Protein AF-A0A2A4JAZ1-F1 (afdb_monomer_lite)

Sequence (209 aa):
MSITRGNKMVTTKKTNTNKTETATQRKRRLQKAKDKYKAKRAKESEDQSNSRLQKQRGKIAAETPEQREARLLKRRQQYSQMLASETPEQHEARSTQRRQQYTQMLASETLEQYEARLKKSRERQRERLASETPEHRETRLDEQRERSQLCRAKNLQAFEYAINPFFIHVCDTCTKRYYRNQVHTVRFNTAALTYPPVELNKKKGKNNF

pLDDT: mean 82.18, std 20.89, range [38.34, 98.19]

Organism: Heliothis virescens (NCBI:txid7102)

Secondary structure (DSSP, 8-state):
------------TTSSGGGG--HHHHHHHHHHHHHHHHHHHHT--HHHHHHHHHHHHHHHHT--HHHHHHHHHHHHHHHHHHHHT--HHHHHHHHHHHHHHHHHHHHT--HHHHHHHHHHHHHHHHHHHHT--HHHHHHHHHHHHHHHHHHHHHHHHHHHHHH-S-EEEE-TTT-PEEETTT-------GGG--SSPGGGGGSS-----

Structure (mmCIF, N/CA/C/O backbone):
data_AF-A0A2A4JAZ1-F1
#
_entry.id   AF-A0A2A4JAZ1-F1
#
loop_
_atom_site.group_PDB
_atom_site.id
_atom_site.type_symbol
_atom_site.label_atom_id
_atom_site.label_alt_id
_atom_site.label_comp_id
_atom_site.label_asym_id
_atom_site.label_entity_id
_atom_site.label_seq_id
_atom_site.pdbx_PDB_ins_code
_atom_site.Cartn_x
_atom_site.Cartn_y
_atom_site.Cartn_z
_atom_site.occupancy
_atom_site.B_iso_or_equiv
_atom_site.auth_seq_id
_atom_site.auth_comp_id
_atom_site.auth_asym_id
_atom_site.auth_atom_id
_atom_site.pdbx_PDB_model_num
ATOM 1 N N . MET A 1 1 ? -35.025 -18.534 74.746 1.00 38.75 1 MET A N 1
ATOM 2 C CA . MET A 1 1 ? -35.201 -17.289 73.966 1.00 38.75 1 MET A CA 1
ATOM 3 C C . MET A 1 1 ? -34.328 -17.380 72.726 1.00 38.75 1 MET A C 1
ATOM 5 O O . MET A 1 1 ? -33.113 -17.313 72.849 1.00 38.75 1 MET A O 1
ATOM 9 N N . SER A 1 2 ? -34.925 -17.616 71.560 1.00 38.34 2 SER A N 1
ATOM 10 C CA . SER A 1 2 ? -34.193 -17.889 70.316 1.00 38.34 2 SER A CA 1
ATOM 11 C C . SER A 1 2 ? -34.319 -16.681 69.390 1.00 38.34 2 SER A C 1
ATOM 13 O O . SER A 1 2 ? -35.397 -16.406 68.872 1.00 38.34 2 SER A O 1
ATOM 15 N N . ILE A 1 3 ? -33.231 -15.925 69.223 1.00 41.09 3 ILE A N 1
ATOM 16 C CA . ILE A 1 3 ? -33.191 -14.726 68.378 1.00 41.09 3 ILE A CA 1
ATOM 17 C C . ILE A 1 3 ? -32.920 -15.157 66.933 1.00 41.09 3 ILE A C 1
ATOM 19 O O . ILE A 1 3 ? -31.790 -15.472 66.562 1.00 41.09 3 ILE A O 1
ATOM 23 N N . THR A 1 4 ? -33.953 -15.150 66.096 1.00 41.03 4 THR A N 1
ATOM 24 C CA . THR A 1 4 ? -33.825 -15.290 64.641 1.00 41.03 4 THR A CA 1
ATOM 25 C C . THR A 1 4 ? -33.255 -14.003 64.039 1.00 41.03 4 THR A C 1
ATOM 27 O O . THR A 1 4 ? -33.940 -12.982 63.961 1.00 41.03 4 THR A O 1
ATOM 30 N N . ARG A 1 5 ? -31.994 -14.036 63.588 1.00 44.09 5 ARG A N 1
ATOM 31 C CA . ARG A 1 5 ? -31.400 -12.975 62.756 1.00 44.09 5 ARG A CA 1
ATOM 32 C C . ARG A 1 5 ? -31.984 -13.050 61.343 1.00 44.09 5 ARG A C 1
ATOM 34 O O . ARG A 1 5 ? -31.629 -13.924 60.560 1.00 44.09 5 ARG A O 1
ATOM 41 N N . GLY A 1 6 ? -32.876 -12.115 61.024 1.00 40.50 6 GLY A N 1
ATOM 42 C CA . GLY A 1 6 ? -33.431 -11.942 59.684 1.00 40.50 6 GLY A CA 1
ATOM 43 C C . GLY A 1 6 ? -32.367 -11.500 58.675 1.00 40.50 6 GLY A C 1
ATOM 44 O O . GLY A 1 6 ? -31.803 -10.410 58.782 1.00 40.50 6 GLY A O 1
ATOM 45 N N . ASN A 1 7 ? -32.129 -12.339 57.667 1.00 45.81 7 ASN A N 1
ATOM 46 C CA . ASN A 1 7 ? -31.366 -12.001 56.469 1.00 45.81 7 ASN A CA 1
ATOM 47 C C . ASN A 1 7 ? -32.125 -10.939 55.656 1.00 45.81 7 ASN A C 1
ATOM 49 O O . ASN A 1 7 ? -33.125 -11.234 55.003 1.00 45.81 7 ASN A O 1
ATOM 53 N N . LYS A 1 8 ? -31.645 -9.691 55.667 1.00 43.47 8 LYS A N 1
ATOM 54 C CA . LYS A 1 8 ? -32.134 -8.648 54.756 1.00 43.47 8 LYS A CA 1
ATOM 55 C C . LYS A 1 8 ? -31.532 -8.871 53.368 1.00 43.47 8 LYS A C 1
ATOM 57 O O . LYS A 1 8 ? -30.370 -8.554 53.128 1.00 43.47 8 LYS A O 1
ATOM 62 N N . MET A 1 9 ? -32.346 -9.392 52.451 1.00 43.53 9 MET A N 1
ATOM 63 C CA . MET A 1 9 ? -32.081 -9.368 51.012 1.00 43.53 9 MET A CA 1
ATOM 64 C C . MET A 1 9 ? -31.824 -7.927 50.550 1.00 43.53 9 MET A C 1
ATOM 66 O O . MET A 1 9 ? -32.731 -7.095 50.514 1.00 43.53 9 MET A O 1
ATOM 70 N N . VAL A 1 10 ? -30.584 -7.629 50.160 1.00 48.47 10 VAL A N 1
ATOM 71 C CA . VAL A 1 10 ? -30.241 -6.394 49.449 1.00 48.47 10 VAL A CA 1
ATOM 72 C C . VAL A 1 10 ? -30.707 -6.549 48.003 1.00 48.47 10 VAL A C 1
ATOM 74 O O . VAL A 1 10 ? -30.012 -7.103 47.155 1.00 48.47 10 VAL A O 1
ATOM 77 N N . THR A 1 11 ? -31.921 -6.082 47.723 1.00 44.56 11 THR A N 1
ATOM 78 C CA . THR A 1 11 ? -32.474 -6.041 46.368 1.00 44.56 11 THR A CA 1
ATOM 79 C C . THR A 1 11 ? -31.796 -4.933 45.556 1.00 44.56 11 THR A C 1
ATOM 81 O O . THR A 1 11 ? -31.757 -3.754 45.918 1.00 44.56 11 THR A O 1
ATOM 84 N N . THR A 1 12 ? -31.206 -5.317 44.429 1.00 50.47 12 THR A N 1
ATOM 85 C CA . THR A 1 12 ? -30.442 -4.464 43.514 1.00 50.47 12 THR A CA 1
ATOM 86 C C . THR A 1 12 ? -31.359 -3.541 42.691 1.00 50.47 12 THR A C 1
ATOM 88 O O . THR A 1 12 ? -31.634 -3.771 41.519 1.00 50.47 12 THR A O 1
ATOM 91 N N . LYS A 1 13 ? -31.785 -2.415 43.282 1.00 51.22 13 LYS A N 1
ATOM 92 C CA . LYS A 1 13 ? -32.603 -1.329 42.678 1.00 51.22 13 LYS A CA 1
ATOM 93 C C . LYS A 1 13 ? -31.947 -0.520 41.522 1.00 51.22 13 LYS A C 1
ATOM 95 O O . LYS A 1 13 ? -32.257 0.653 41.346 1.00 51.22 13 LYS A O 1
ATOM 100 N N . LYS A 1 14 ? -31.014 -1.061 40.726 1.00 56.72 14 LYS A N 1
ATOM 101 C CA . LYS A 1 14 ? -30.254 -0.263 39.720 1.00 56.72 14 LYS A CA 1
ATOM 102 C C . LYS A 1 14 ? -30.805 -0.272 38.288 1.00 56.72 14 LYS A C 1
ATOM 104 O O . LYS A 1 14 ? -30.278 0.445 37.441 1.00 56.72 14 LYS A O 1
ATOM 109 N N . THR A 1 15 ? -31.831 -1.060 37.982 1.00 54.88 15 THR A N 1
ATOM 110 C CA . THR A 1 15 ? -32.268 -1.287 36.590 1.00 54.88 15 THR A CA 1
ATOM 111 C C . THR A 1 15 ? -33.347 -0.322 36.091 1.00 54.88 15 THR A C 1
ATOM 113 O O . THR A 1 15 ? -33.490 -0.175 34.879 1.00 54.88 15 THR A O 1
ATOM 116 N N . ASN A 1 16 ? -34.069 0.374 36.978 1.00 56.75 16 ASN A N 1
ATOM 117 C CA . ASN A 1 16 ? -35.264 1.136 36.583 1.00 56.75 16 ASN A CA 1
ATOM 118 C C . ASN A 1 16 ? -35.022 2.636 36.324 1.00 56.75 16 ASN A C 1
ATOM 120 O O . ASN A 1 16 ? -35.701 3.232 35.498 1.00 56.75 16 ASN A O 1
ATOM 124 N N . THR A 1 17 ? -34.008 3.248 36.943 1.00 58.44 17 THR A N 1
ATOM 125 C CA . THR A 1 17 ? -33.734 4.694 36.810 1.00 58.44 17 THR A CA 1
ATOM 126 C C . THR A 1 17 ? -33.168 5.097 35.447 1.00 58.44 17 THR A C 1
ATOM 128 O O . THR A 1 17 ? -33.363 6.227 35.020 1.00 58.44 17 THR A O 1
ATOM 131 N N . ASN A 1 18 ? -32.510 4.179 34.729 1.00 62.38 18 ASN A N 1
ATOM 132 C CA . ASN A 1 18 ? -31.933 4.459 33.407 1.00 62.38 18 ASN A CA 1
ATOM 133 C C . ASN A 1 18 ? -32.990 4.569 32.293 1.00 62.38 18 ASN A C 1
ATOM 135 O O . ASN A 1 18 ? -32.694 5.119 31.234 1.00 62.38 18 ASN A O 1
ATOM 139 N N . LYS A 1 19 ? -34.194 4.010 32.499 1.00 68.00 19 LYS A N 1
ATOM 140 C CA . LYS A 1 19 ? -35.274 4.009 31.496 1.00 68.00 19 LYS A CA 1
ATOM 141 C C . LYS A 1 19 ? -35.972 5.367 31.386 1.00 68.00 19 LYS A C 1
ATOM 143 O O . LYS A 1 19 ? -36.548 5.660 30.348 1.00 68.00 19 LYS A O 1
ATOM 148 N N . THR A 1 20 ? -35.883 6.190 32.430 1.00 83.00 20 THR A N 1
ATOM 149 C CA . THR A 1 20 ? -36.548 7.496 32.542 1.00 83.00 20 THR A CA 1
ATOM 150 C C . THR A 1 20 ? -35.571 8.675 32.449 1.00 83.00 20 THR A C 1
ATOM 152 O O . THR A 1 20 ? -35.950 9.810 32.725 1.00 83.00 20 THR A O 1
ATOM 155 N N . GLU A 1 21 ? -34.299 8.434 32.106 1.00 86.44 21 GLU A N 1
ATOM 156 C CA . GLU A 1 21 ? -33.296 9.501 31.984 1.00 86.44 21 GLU A CA 1
ATOM 157 C C . GLU A 1 21 ? -33.586 10.405 30.781 1.00 86.44 21 GLU A C 1
ATOM 159 O O . GLU A 1 21 ? -33.805 9.933 29.662 1.00 86.44 21 GLU A O 1
ATOM 164 N N . THR A 1 22 ? -33.464 11.719 30.975 1.00 90.44 22 THR A N 1
ATOM 165 C CA . THR A 1 22 ? -33.467 12.661 29.848 1.00 90.44 22 THR A CA 1
ATOM 166 C C . THR A 1 22 ? -32.193 12.513 29.010 1.00 90.44 22 THR A C 1
ATOM 168 O O . THR A 1 22 ? -31.142 12.079 29.498 1.00 90.44 22 THR A O 1
ATOM 171 N N . ALA A 1 23 ? -32.232 12.925 27.738 1.00 92.56 23 ALA A N 1
ATOM 172 C CA . ALA A 1 23 ? -31.069 12.851 26.847 1.00 92.56 23 ALA A CA 1
ATOM 173 C C . ALA A 1 23 ? -29.828 13.560 27.429 1.00 92.56 23 ALA A C 1
ATOM 175 O O . ALA A 1 23 ? -28.705 13.063 27.312 1.00 92.56 23 ALA A O 1
ATOM 176 N N . THR A 1 24 ? -30.024 14.691 28.113 1.00 93.81 24 THR A N 1
ATOM 177 C CA . THR A 1 24 ? -28.954 15.456 28.769 1.00 93.81 24 THR A CA 1
ATOM 178 C C . THR A 1 24 ? -28.373 14.712 29.972 1.00 93.81 24 THR A C 1
ATOM 180 O O . THR A 1 24 ? -27.150 14.639 30.116 1.00 93.81 24 THR A O 1
ATOM 183 N N . GLN A 1 25 ? -29.220 14.102 30.807 1.00 93.19 25 GLN A N 1
ATOM 184 C CA . GLN A 1 25 ? -28.776 13.265 31.928 1.00 93.19 25 GLN A CA 1
ATOM 185 C C . GLN A 1 25 ? -27.988 12.050 31.426 1.00 93.19 25 GLN A C 1
ATOM 187 O O . GLN A 1 25 ?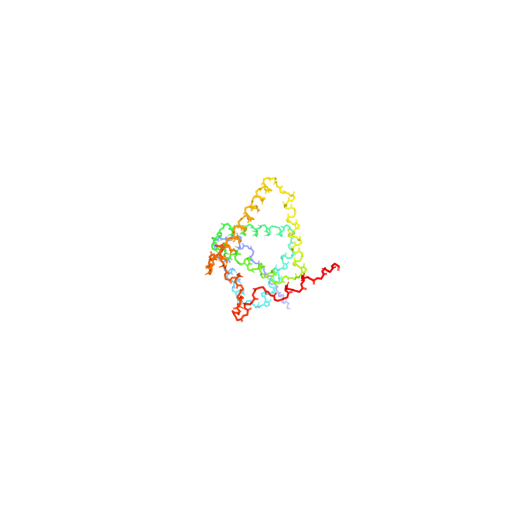 -26.881 11.792 31.907 1.00 93.19 25 GLN A O 1
ATOM 192 N N . ARG A 1 26 ? -28.483 11.377 30.379 1.00 92.75 26 ARG A N 1
ATOM 193 C CA . ARG A 1 26 ? -27.790 10.261 29.724 1.00 92.75 26 ARG A CA 1
ATOM 194 C C . ARG A 1 26 ? -26.420 10.682 29.189 1.00 92.75 26 ARG A C 1
ATOM 196 O O . ARG A 1 26 ? -25.436 9.982 29.433 1.00 92.75 26 ARG A O 1
ATOM 203 N N . LYS A 1 27 ? -26.319 11.829 28.502 1.00 94.88 27 LYS A N 1
ATOM 204 C CA . LYS A 1 27 ? -25.037 12.377 28.014 1.00 94.88 27 LYS A CA 1
ATOM 205 C C . LYS A 1 27 ? -24.055 12.609 29.165 1.00 94.88 27 LYS A C 1
ATOM 207 O O . LYS A 1 27 ? -22.929 12.119 29.098 1.00 94.88 27 LYS A O 1
ATOM 212 N N . ARG A 1 28 ? -24.488 13.274 30.243 1.00 95.25 28 ARG A N 1
ATOM 213 C CA . ARG A 1 28 ? -23.654 13.523 31.435 1.00 95.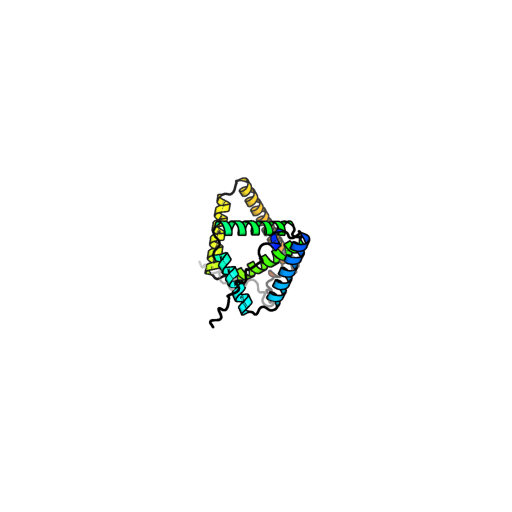25 28 ARG A CA 1
ATOM 214 C C . ARG A 1 28 ? -23.188 12.220 32.091 1.00 95.25 28 ARG A C 1
ATOM 216 O O . ARG A 1 28 ? -22.007 12.083 32.405 1.00 95.25 28 ARG A O 1
ATOM 223 N N . ARG A 1 29 ? -24.077 11.232 32.245 1.00 94.38 29 ARG A N 1
ATOM 224 C CA . ARG A 1 29 ? -23.732 9.916 32.807 1.00 94.38 29 ARG A CA 1
ATOM 225 C C . ARG A 1 29 ? -22.713 9.175 31.944 1.00 94.38 29 ARG A C 1
ATOM 227 O O . ARG A 1 29 ? -21.734 8.652 32.475 1.00 94.38 29 ARG A O 1
ATOM 234 N N . LEU A 1 30 ? -22.924 9.132 30.627 1.00 94.62 30 LEU A N 1
ATOM 235 C CA . LEU A 1 30 ? -21.989 8.500 29.695 1.00 94.62 30 LEU A CA 1
ATOM 236 C C . LEU A 1 30 ? -20.633 9.210 29.696 1.00 94.62 30 LEU A C 1
ATOM 238 O O . LEU A 1 30 ? -19.609 8.533 29.665 1.00 94.62 30 LEU A O 1
ATOM 242 N N . GLN A 1 31 ? -20.612 10.541 29.790 1.00 96.50 31 GLN A N 1
ATOM 243 C CA . GLN A 1 31 ? -19.372 11.306 29.884 1.00 96.50 31 GLN A CA 1
ATOM 244 C C . GLN A 1 31 ? -18.610 10.979 31.174 1.00 96.50 31 GLN A C 1
ATOM 246 O O . GLN A 1 31 ? -17.463 10.547 31.109 1.00 96.50 31 GLN A O 1
ATOM 251 N N . LYS A 1 32 ? -19.283 11.008 32.330 1.00 97.00 32 LYS A N 1
ATOM 252 C CA . LYS A 1 32 ? -18.690 10.603 33.616 1.00 97.00 32 LYS A CA 1
ATOM 253 C C . LYS A 1 32 ? -18.149 9.168 33.585 1.00 97.00 32 LYS A C 1
ATOM 255 O O . LYS A 1 32 ? -17.097 8.882 34.155 1.00 97.00 32 LYS A O 1
ATOM 260 N N . ALA A 1 33 ? -18.849 8.252 32.911 1.00 96.38 33 ALA A N 1
ATOM 261 C CA . ALA A 1 33 ? -18.382 6.880 32.720 1.00 96.38 33 ALA A CA 1
ATOM 262 C C . ALA A 1 33 ? -17.130 6.807 31.826 1.00 96.38 33 ALA A C 1
ATOM 264 O O . ALA A 1 33 ? -16.196 6.074 32.161 1.00 96.38 33 ALA A O 1
ATOM 265 N N . LYS A 1 34 ? -17.081 7.583 30.733 1.00 96.81 34 LYS A N 1
ATOM 266 C CA . LYS A 1 34 ? -15.896 7.703 29.867 1.00 96.81 34 LYS A CA 1
ATOM 267 C C . LYS A 1 34 ? -14.698 8.249 30.640 1.00 96.81 34 LYS A C 1
ATOM 269 O O . LYS A 1 34 ? -13.620 7.670 30.546 1.00 96.81 34 LYS A O 1
ATOM 274 N N . ASP A 1 35 ? -14.885 9.298 31.432 1.00 97.12 35 ASP A N 1
ATOM 275 C CA . ASP A 1 35 ? -13.801 9.932 32.190 1.00 97.12 35 ASP A CA 1
ATOM 276 C C . ASP A 1 35 ? -13.266 8.995 33.277 1.00 97.12 35 ASP A C 1
ATOM 278 O O . ASP A 1 35 ? -12.056 8.804 33.400 1.00 97.12 35 ASP A O 1
ATOM 282 N N . LYS A 1 36 ? -14.157 8.279 33.976 1.00 97.00 36 LYS A N 1
ATOM 283 C CA . LYS A 1 36 ? -13.759 7.220 34.915 1.00 97.00 36 LYS A CA 1
ATOM 284 C C . LYS A 1 36 ? -12.984 6.095 34.223 1.00 97.00 36 LYS A C 1
ATOM 286 O O . LYS A 1 36 ? -12.021 5.582 34.788 1.00 97.00 36 LYS A O 1
ATOM 291 N N . TYR A 1 37 ? -13.393 5.692 33.019 1.00 94.81 37 TYR A N 1
ATOM 292 C CA . TYR A 1 37 ? -12.683 4.673 32.243 1.00 94.81 37 TYR A CA 1
ATOM 293 C C . TYR A 1 37 ? -11.292 5.153 31.804 1.00 94.81 37 TYR A C 1
ATOM 295 O O . TYR A 1 37 ? -10.326 4.407 31.941 1.00 94.81 37 TYR A O 1
ATOM 303 N N . LYS A 1 38 ? -11.167 6.407 31.348 1.00 95.94 38 LYS A N 1
ATOM 304 C CA . LYS A 1 38 ? -9.877 7.030 31.013 1.00 95.94 38 LYS A CA 1
ATOM 305 C C . LYS A 1 38 ? -8.948 7.093 32.226 1.00 95.94 38 LYS A C 1
ATOM 307 O O . LYS A 1 38 ? -7.806 6.668 32.119 1.00 95.94 38 LYS A O 1
ATOM 312 N N . ALA A 1 39 ? -9.451 7.532 33.381 1.00 96.50 39 ALA A N 1
ATOM 313 C CA . ALA A 1 39 ? -8.672 7.591 34.618 1.00 96.50 39 ALA A CA 1
ATOM 314 C C . ALA A 1 39 ? -8.185 6.206 35.076 1.00 96.50 39 ALA A C 1
ATOM 316 O O . ALA A 1 39 ? -7.068 6.080 35.565 1.00 96.50 39 ALA A O 1
ATOM 317 N N . LYS A 1 40 ? -8.997 5.155 34.886 1.00 95.19 40 LYS A N 1
ATOM 318 C CA . LYS A 1 40 ? -8.565 3.770 35.128 1.00 95.19 40 LYS A CA 1
ATOM 319 C C . LYS A 1 40 ? -7.485 3.324 34.145 1.00 95.19 40 LYS A C 1
ATOM 321 O O . LYS A 1 40 ? -6.498 2.758 34.586 1.00 95.19 40 LYS A O 1
ATOM 326 N N . ARG A 1 41 ? -7.652 3.602 32.845 1.00 94.12 41 ARG A N 1
ATOM 327 C CA . ARG A 1 41 ? -6.643 3.277 31.818 1.00 94.12 41 ARG A CA 1
ATOM 328 C C . ARG A 1 41 ? -5.312 3.988 32.049 1.00 94.12 41 ARG A C 1
ATOM 330 O O . ARG A 1 41 ? -4.280 3.391 31.803 1.00 94.12 41 ARG A O 1
ATOM 337 N N . ALA A 1 42 ? -5.331 5.226 32.535 1.00 95.06 42 ALA A N 1
ATOM 338 C CA . ALA A 1 42 ? -4.112 5.979 32.830 1.00 95.06 42 ALA A CA 1
ATOM 339 C C . ALA A 1 42 ? -3.315 5.413 34.021 1.00 95.06 42 ALA A C 1
ATOM 341 O O . ALA A 1 42 ? -2.127 5.681 34.133 1.00 95.06 42 ALA A O 1
ATOM 342 N N . LYS A 1 43 ? -3.966 4.648 34.907 1.00 96.19 43 LYS A N 1
ATOM 343 C CA . LYS A 1 43 ? -3.350 3.998 36.076 1.00 96.19 43 LYS A CA 1
ATOM 344 C C . LYS A 1 43 ? -3.174 2.485 35.889 1.00 96.19 43 LYS A C 1
ATOM 346 O O . LYS A 1 43 ? -2.906 1.780 36.856 1.00 96.19 43 LYS A O 1
ATOM 351 N N . GLU A 1 44 ? -3.425 1.979 34.684 1.00 95.81 44 GLU A N 1
ATOM 352 C CA . GLU A 1 44 ? -3.346 0.555 34.360 1.00 95.81 44 GLU A CA 1
ATOM 353 C C . GLU A 1 44 ? -1.870 0.130 34.342 1.00 95.81 44 GLU A C 1
ATOM 355 O O . GLU A 1 44 ? -1.054 0.793 33.704 1.00 95.81 44 GLU A O 1
ATOM 360 N N . SER A 1 45 ? -1.521 -0.957 35.039 1.00 97.12 45 SER A N 1
ATOM 361 C CA . SER A 1 45 ? -0.182 -1.548 34.911 1.00 97.12 45 SER A CA 1
ATOM 362 C C . SER A 1 45 ? -0.023 -2.241 33.555 1.00 97.12 45 SER A C 1
ATOM 364 O O . SER A 1 45 ? -1.012 -2.555 32.883 1.00 97.12 45 SER A O 1
ATOM 366 N N . GLU A 1 46 ? 1.215 -2.524 33.150 1.00 96.81 46 GLU A N 1
ATOM 367 C CA . GLU A 1 46 ? 1.486 -3.230 31.892 1.00 96.81 46 GLU A CA 1
ATOM 368 C C . GLU A 1 46 ? 0.770 -4.585 31.826 1.00 96.81 46 GLU A C 1
ATOM 370 O O . GLU A 1 46 ? 0.090 -4.868 30.840 1.00 96.81 46 GLU A O 1
ATOM 375 N N . ASP A 1 47 ? 0.800 -5.370 32.906 1.00 96.50 47 ASP A N 1
ATOM 376 C CA . ASP A 1 47 ? 0.109 -6.664 32.985 1.00 96.50 47 ASP A CA 1
ATOM 377 C C . ASP A 1 47 ? -1.408 -6.538 32.834 1.00 96.50 47 ASP A C 1
ATOM 379 O O . ASP A 1 47 ? -2.050 -7.319 32.123 1.00 96.50 47 ASP A O 1
ATOM 383 N N . GLN A 1 48 ? -2.006 -5.528 33.473 1.00 96.31 48 GLN A N 1
ATOM 384 C CA . GLN A 1 48 ? -3.439 -5.268 33.351 1.00 96.31 48 GLN A CA 1
ATOM 385 C C . GLN A 1 48 ? -3.799 -4.870 31.913 1.00 96.31 48 GLN A C 1
ATOM 387 O O . GLN A 1 48 ? -4.768 -5.395 31.350 1.00 96.31 48 GLN A O 1
ATOM 392 N N . SER A 1 49 ? -2.978 -4.018 31.290 1.00 96.19 49 SER A N 1
ATOM 393 C CA . SER A 1 49 ? -3.136 -3.599 29.896 1.00 96.19 49 SER A CA 1
ATOM 394 C C . SER A 1 49 ? -3.012 -4.786 28.941 1.00 96.19 49 SER A C 1
ATOM 396 O O . SER A 1 49 ? -3.879 -4.981 28.081 1.00 96.19 49 SER A O 1
ATOM 398 N N . ASN A 1 50 ? -2.001 -5.633 29.138 1.00 96.94 50 ASN A N 1
ATOM 399 C CA . ASN A 1 50 ? -1.770 -6.841 28.354 1.00 96.94 50 ASN A CA 1
ATOM 400 C C . ASN A 1 50 ? -2.933 -7.826 28.492 1.00 96.94 50 ASN A C 1
ATOM 402 O O . ASN A 1 50 ? -3.477 -8.267 27.478 1.00 96.94 50 ASN A O 1
ATOM 406 N N . SER A 1 51 ? -3.408 -8.088 29.714 1.00 96.56 51 SER A N 1
ATOM 407 C CA . SER A 1 51 ? -4.581 -8.939 29.960 1.00 96.56 51 SER A CA 1
ATOM 408 C C . SER A 1 51 ? -5.835 -8.402 29.257 1.00 96.56 51 SER A C 1
ATOM 410 O O . SER A 1 51 ? -6.586 -9.149 28.618 1.00 96.56 51 SER A O 1
ATOM 412 N N . ARG A 1 52 ? -6.066 -7.084 29.304 1.00 95.81 52 ARG A N 1
ATOM 413 C CA . ARG A 1 52 ? -7.192 -6.443 28.612 1.00 95.81 52 ARG A CA 1
ATOM 414 C C . ARG A 1 52 ? -7.077 -6.570 27.091 1.00 95.81 52 ARG A C 1
ATOM 416 O O . ARG A 1 52 ? -8.075 -6.878 26.435 1.00 95.81 52 ARG A O 1
ATOM 423 N N . LEU A 1 53 ? -5.894 -6.333 26.525 1.00 96.38 53 LEU A N 1
ATOM 424 C CA . LEU A 1 53 ? -5.643 -6.474 25.088 1.00 96.38 53 LEU A CA 1
ATOM 425 C C . LEU A 1 53 ? -5.765 -7.933 24.637 1.00 96.38 53 LEU A C 1
ATOM 427 O O . LEU A 1 53 ? -6.340 -8.191 23.581 1.00 96.38 53 LEU A O 1
ATOM 431 N N . GLN A 1 54 ? -5.319 -8.892 25.446 1.00 96.94 54 GLN A N 1
ATOM 432 C CA . GLN A 1 54 ? -5.478 -10.319 25.174 1.00 96.94 54 GLN A CA 1
ATOM 433 C C . GLN A 1 54 ? -6.956 -10.717 25.132 1.00 96.94 54 GLN A C 1
ATOM 435 O O . GLN A 1 54 ? -7.387 -11.370 24.185 1.00 96.94 54 GLN A O 1
ATOM 440 N N . LYS A 1 55 ? -7.773 -10.236 26.079 1.00 96.19 55 LYS A N 1
ATOM 441 C CA . LYS A 1 55 ? -9.234 -10.427 26.035 1.00 96.19 55 LYS A CA 1
ATOM 442 C C . LYS A 1 55 ? -9.853 -9.830 24.772 1.00 96.19 55 LYS A C 1
ATOM 444 O O . LYS A 1 55 ? -10.765 -10.415 24.196 1.00 96.19 55 LYS A O 1
ATOM 449 N N . GLN A 1 56 ? -9.369 -8.671 24.323 1.00 94.31 56 GLN A N 1
ATOM 450 C CA . GLN A 1 56 ? -9.838 -8.056 23.082 1.00 94.31 56 GLN A CA 1
ATOM 451 C C . GLN A 1 56 ? -9.447 -8.882 21.849 1.00 94.31 56 GLN A C 1
ATOM 453 O O . GLN A 1 56 ? -10.285 -9.087 20.975 1.00 94.31 56 GLN A O 1
ATOM 458 N N . ARG A 1 57 ? -8.213 -9.396 21.798 1.00 96.00 57 ARG A N 1
ATOM 459 C CA . ARG A 1 57 ? -7.755 -10.315 20.744 1.00 96.00 57 ARG A CA 1
ATOM 460 C C . ARG A 1 57 ? -8.589 -11.596 20.724 1.00 96.00 57 ARG A C 1
ATOM 462 O O . ARG A 1 57 ? -9.012 -12.003 19.651 1.00 96.00 57 ARG A O 1
ATOM 469 N N . GLY A 1 58 ? -8.905 -12.161 21.891 1.00 95.88 58 GLY A N 1
ATOM 470 C CA . GLY A 1 58 ? -9.771 -13.338 22.016 1.00 95.88 58 GLY A CA 1
ATOM 471 C C . GLY A 1 58 ? -11.173 -13.116 21.443 1.00 95.88 58 GLY A C 1
ATOM 472 O O . GLY A 1 58 ? -11.683 -13.972 20.734 1.00 95.88 58 GLY A O 1
ATOM 473 N N . LYS A 1 59 ? -11.768 -11.934 21.655 1.00 93.94 59 LYS A N 1
ATOM 474 C CA . LYS A 1 59 ? -13.059 -11.583 21.034 1.00 93.94 59 LYS A CA 1
ATOM 475 C C . LYS A 1 59 ? -12.986 -11.527 19.511 1.00 93.94 59 LYS A C 1
ATOM 477 O O . LYS A 1 59 ? -13.915 -11.978 18.864 1.00 93.94 59 LYS A O 1
ATOM 482 N N . ILE A 1 60 ? -11.900 -10.980 18.962 1.00 93.75 60 ILE A N 1
ATOM 483 C CA . ILE A 1 60 ? -11.691 -10.916 17.508 1.00 93.75 60 ILE A CA 1
ATOM 484 C C . ILE A 1 60 ? -11.475 -12.325 16.939 1.00 93.75 60 ILE A C 1
ATOM 486 O O . ILE A 1 60 ? -11.963 -12.630 15.859 1.00 93.75 60 ILE A O 1
ATOM 490 N N . ALA A 1 61 ? -10.758 -13.185 17.664 1.00 94.50 61 ALA A N 1
ATOM 491 C CA . ALA A 1 61 ? -10.529 -14.571 17.263 1.00 94.50 61 ALA A CA 1
ATOM 492 C C . ALA A 1 61 ? -11.812 -15.420 17.296 1.00 94.50 61 ALA A C 1
ATOM 494 O O . ALA A 1 61 ? -11.935 -16.352 16.513 1.00 94.50 61 ALA A O 1
ATOM 495 N N . ALA A 1 62 ? -12.761 -15.080 18.171 1.00 96.56 62 ALA A N 1
ATOM 496 C CA . ALA A 1 62 ? -14.058 -15.742 18.287 1.00 96.56 62 ALA A CA 1
ATOM 497 C C . ALA A 1 62 ? -15.150 -15.153 17.366 1.00 96.56 62 ALA A C 1
ATOM 499 O O . ALA A 1 62 ? -16.315 -15.522 17.502 1.00 96.56 62 ALA A O 1
ATOM 500 N N . GLU A 1 63 ? -14.812 -14.216 16.469 1.00 95.94 63 GLU A N 1
ATOM 501 C CA . GLU A 1 63 ? -15.768 -13.667 15.497 1.00 95.94 63 GLU A CA 1
ATOM 502 C C . GLU A 1 63 ? -16.259 -14.760 14.540 1.00 95.94 63 GLU A C 1
ATOM 504 O O . GLU A 1 63 ? -15.463 -15.540 14.012 1.00 95.94 63 GLU A O 1
ATOM 509 N N . THR A 1 64 ? -17.562 -14.765 14.250 1.00 97.56 64 THR A N 1
ATOM 510 C CA . THR A 1 64 ? -18.088 -15.573 13.141 1.00 97.56 64 THR A CA 1
ATOM 511 C C . THR A 1 64 ? -17.620 -14.997 11.797 1.00 97.56 64 THR A C 1
ATOM 513 O O . THR A 1 64 ? -17.257 -13.811 11.728 1.00 97.56 64 THR A O 1
ATOM 516 N N . PRO A 1 65 ? -17.632 -15.784 10.707 1.00 97.12 65 PRO A N 1
ATOM 517 C CA . PRO A 1 65 ? -17.293 -15.285 9.376 1.00 97.12 65 PRO A CA 1
ATOM 518 C C . PRO A 1 65 ? -18.082 -14.024 8.988 1.00 97.12 65 PRO A C 1
ATOM 520 O O . PRO A 1 65 ? -17.487 -13.045 8.540 1.00 97.12 65 PRO A O 1
ATOM 523 N N . GLU A 1 66 ? -19.384 -13.984 9.272 1.00 97.19 66 GLU A N 1
ATOM 524 C CA . GLU A 1 66 ? -20.269 -12.858 8.946 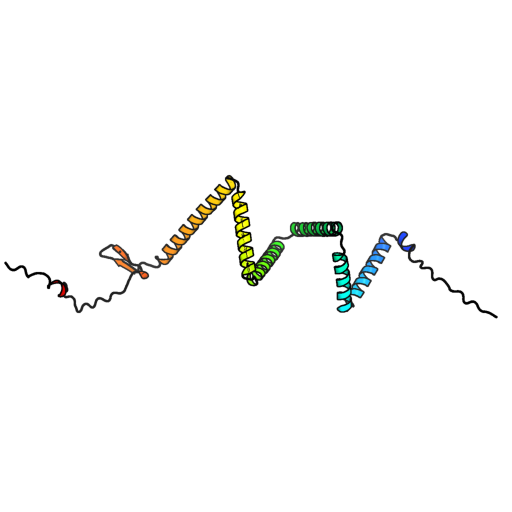1.00 97.19 66 GLU A CA 1
ATOM 525 C C . GLU A 1 66 ? -19.910 -11.607 9.760 1.00 97.19 66 GLU A C 1
ATOM 527 O O . GLU A 1 66 ? -19.848 -10.494 9.234 1.00 97.19 66 GLU A O 1
ATOM 532 N N . GLN A 1 67 ? -19.614 -11.775 11.055 1.00 96.88 67 GLN A N 1
ATOM 533 C CA . GLN A 1 67 ? -19.170 -10.673 11.915 1.00 96.88 67 GLN A CA 1
ATOM 534 C C . GLN A 1 67 ? -17.823 -10.112 11.452 1.00 96.88 67 GLN A C 1
ATOM 536 O O . GLN A 1 67 ? -17.628 -8.890 11.415 1.00 96.88 67 GLN A O 1
ATOM 541 N N . ARG A 1 68 ? -16.899 -10.999 11.065 1.00 96.19 68 ARG A N 1
ATOM 542 C CA . ARG A 1 68 ? -15.589 -10.629 10.528 1.00 96.19 68 ARG A CA 1
ATOM 543 C C . ARG A 1 68 ? -15.737 -9.849 9.226 1.00 96.19 68 ARG A C 1
ATOM 545 O O . ARG A 1 68 ? -15.087 -8.812 9.071 1.00 96.19 68 ARG A O 1
ATOM 552 N N . GLU A 1 69 ? -16.589 -10.299 8.313 1.00 97.69 69 GLU A N 1
ATOM 553 C CA . GLU A 1 69 ? -16.864 -9.602 7.055 1.00 97.69 69 GLU A CA 1
ATOM 554 C C . GLU A 1 69 ? -17.498 -8.233 7.284 1.00 97.69 69 GLU A C 1
ATOM 556 O O . GLU A 1 69 ? -16.984 -7.241 6.763 1.00 97.69 69 GLU A O 1
ATOM 561 N N . ALA A 1 70 ? -18.517 -8.134 8.140 1.00 97.44 70 ALA A N 1
ATOM 562 C CA . ALA A 1 70 ? -19.137 -6.857 8.489 1.00 97.44 70 ALA A CA 1
ATOM 563 C C . ALA A 1 70 ? -18.117 -5.867 9.086 1.00 97.44 70 ALA A C 1
ATOM 565 O O . ALA A 1 70 ? -18.074 -4.687 8.712 1.00 97.44 70 ALA A O 1
ATOM 566 N N . ARG A 1 71 ? -17.230 -6.340 9.976 1.00 96.56 71 ARG A N 1
ATOM 567 C CA . ARG A 1 71 ? -16.146 -5.523 10.544 1.00 96.56 71 ARG A CA 1
ATOM 568 C C . ARG A 1 71 ? -15.145 -5.077 9.476 1.00 96.56 71 ARG A C 1
ATOM 570 O O . ARG A 1 71 ? -14.728 -3.915 9.481 1.00 96.56 71 ARG A O 1
ATOM 577 N N . LEU A 1 72 ? -14.736 -5.973 8.577 1.00 97.19 72 LEU A N 1
ATOM 578 C CA . LEU A 1 72 ? -13.804 -5.654 7.493 1.00 97.19 72 LEU A CA 1
ATOM 579 C C . LEU A 1 72 ? -14.420 -4.684 6.482 1.00 97.19 72 LEU A C 1
ATOM 581 O O . LEU A 1 72 ? -13.731 -3.758 6.061 1.00 97.19 72 LEU A O 1
ATOM 585 N N . LEU A 1 73 ? -15.697 -4.846 6.138 1.00 98.06 73 LEU A N 1
ATOM 586 C CA . LEU A 1 73 ? -16.426 -3.946 5.248 1.00 98.06 73 LEU A CA 1
ATOM 587 C C . LEU A 1 73 ? -16.460 -2.529 5.825 1.00 98.06 73 LEU A C 1
ATOM 589 O O . LEU A 1 73 ? -16.035 -1.583 5.162 1.00 98.06 73 LEU A O 1
ATOM 593 N N . LYS A 1 74 ? -16.845 -2.392 7.099 1.00 97.62 74 LYS A N 1
ATOM 594 C CA . LYS A 1 74 ? -16.827 -1.102 7.800 1.00 97.62 74 LYS A CA 1
ATOM 595 C C . LYS A 1 74 ? -15.432 -0.472 7.804 1.00 97.62 74 LYS A C 1
ATOM 597 O O . LYS A 1 74 ? -15.292 0.728 7.583 1.00 97.62 74 LYS A O 1
ATOM 602 N N . ARG A 1 75 ? -14.384 -1.276 8.013 1.00 97.69 75 ARG A N 1
ATOM 603 C CA . ARG A 1 75 ? -12.993 -0.797 7.975 1.00 97.69 75 ARG A CA 1
ATOM 604 C C . ARG A 1 75 ? -12.579 -0.327 6.577 1.00 97.69 75 ARG A C 1
ATOM 606 O O . ARG A 1 75 ? -11.916 0.700 6.472 1.00 97.69 75 ARG A O 1
ATOM 613 N N . ARG A 1 76 ? -12.966 -1.043 5.515 1.00 98.12 76 ARG A N 1
ATOM 614 C CA . ARG A 1 76 ? -12.707 -0.634 4.121 1.00 98.12 76 ARG A CA 1
ATOM 615 C C . ARG A 1 76 ? -13.414 0.678 3.788 1.00 98.12 76 ARG A C 1
ATOM 617 O O . ARG A 1 76 ? -12.783 1.552 3.211 1.00 98.12 76 ARG A O 1
ATOM 624 N N . GLN A 1 77 ? -14.670 0.840 4.206 1.00 97.94 77 GLN A N 1
ATOM 625 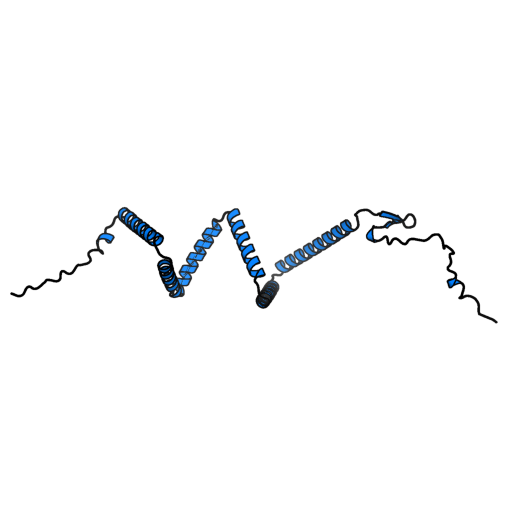C CA . GLN A 1 77 ? -15.428 2.081 4.010 1.00 97.94 77 GLN A CA 1
ATOM 626 C C . GLN A 1 77 ? -14.753 3.271 4.698 1.00 97.94 77 GLN A C 1
ATOM 628 O O . GLN A 1 77 ? -14.522 4.294 4.063 1.00 97.94 77 GLN A O 1
ATOM 633 N N . GLN A 1 78 ? -14.360 3.120 5.966 1.00 97.25 78 GLN A N 1
ATOM 634 C CA . GLN A 1 78 ? -13.630 4.163 6.695 1.00 97.25 78 GLN A CA 1
ATOM 635 C C . GLN A 1 78 ? -12.300 4.515 6.024 1.00 97.25 78 GLN A C 1
ATOM 637 O O . GLN A 1 78 ? -11.954 5.686 5.910 1.00 97.25 78 GLN A O 1
ATOM 642 N N . TYR A 1 79 ? -11.560 3.505 5.559 1.00 96.81 79 TYR A N 1
ATOM 643 C CA . TYR A 1 79 ? -10.309 3.729 4.844 1.00 96.81 79 TYR A CA 1
ATOM 644 C C . TYR A 1 79 ? -10.544 4.473 3.526 1.00 96.81 79 TYR A C 1
ATOM 646 O O . TYR A 1 79 ? -9.852 5.443 3.252 1.00 96.81 79 TYR A O 1
ATOM 654 N N . SER A 1 80 ? -11.555 4.074 2.752 1.00 97.38 80 SER A N 1
ATOM 655 C CA . SER A 1 80 ? -11.932 4.746 1.506 1.00 97.38 80 SER A CA 1
ATOM 656 C C . SER A 1 80 ? -12.326 6.205 1.731 1.00 97.38 80 SER A C 1
ATOM 658 O O . SER A 1 80 ? -11.925 7.059 0.951 1.00 97.38 80 SER A O 1
ATOM 660 N N . GLN A 1 81 ? -13.079 6.499 2.794 1.00 97.31 81 GLN A N 1
ATOM 661 C CA . GLN A 1 81 ? -13.440 7.872 3.156 1.00 97.31 81 GLN A CA 1
ATOM 662 C C . GLN A 1 81 ? -12.202 8.698 3.509 1.00 97.31 81 GLN A C 1
ATOM 664 O O . GLN A 1 81 ? -12.065 9.812 3.022 1.00 97.31 81 GLN A O 1
ATOM 669 N N . MET A 1 82 ? -11.280 8.129 4.292 1.00 96.44 82 MET A N 1
ATOM 670 C CA . MET A 1 82 ? -10.021 8.789 4.639 1.00 96.44 82 MET A CA 1
ATOM 671 C C . MET A 1 82 ? -9.187 9.111 3.393 1.00 96.44 82 MET A C 1
ATOM 673 O O . MET A 1 82 ? -8.693 10.228 3.282 1.00 96.44 82 MET A O 1
ATOM 677 N N . LEU A 1 83 ? -9.099 8.178 2.436 1.00 96.06 83 LEU A N 1
ATOM 678 C CA . LEU A 1 83 ? -8.400 8.409 1.168 1.00 96.06 83 LEU A CA 1
ATOM 679 C C . LEU A 1 83 ? -9.066 9.469 0.295 1.00 96.06 83 LEU A C 1
ATOM 681 O O . LEU A 1 83 ? -8.373 10.243 -0.348 1.00 96.06 83 LEU A O 1
ATOM 685 N N . ALA A 1 84 ? -10.397 9.515 0.270 1.00 96.25 84 ALA A N 1
ATOM 686 C CA . ALA A 1 84 ? -11.120 10.526 -0.494 1.00 96.25 84 ALA A CA 1
ATOM 687 C C . ALA A 1 84 ? -10.933 11.942 0.083 1.00 96.25 84 ALA A C 1
ATOM 689 O O . ALA A 1 84 ? -10.991 12.914 -0.660 1.00 96.25 84 ALA A O 1
ATOM 690 N N . SER A 1 85 ? -10.707 12.056 1.395 1.00 96.00 85 SER A N 1
ATOM 691 C CA . SER A 1 85 ? -10.430 13.324 2.086 1.00 96.00 85 SER A CA 1
ATOM 692 C C . SER A 1 85 ? -8.939 13.668 2.203 1.00 96.00 85 SER A C 1
ATOM 694 O O . SER A 1 85 ? -8.589 14.611 2.909 1.00 96.00 85 SER A O 1
ATOM 696 N N . GLU A 1 86 ? -8.058 12.870 1.601 1.00 96.50 86 GLU A N 1
ATOM 697 C CA . GLU A 1 86 ? -6.608 13.006 1.740 1.00 96.50 86 GLU A CA 1
ATOM 698 C C . GLU A 1 86 ? -6.094 14.229 0.965 1.00 96.50 86 GLU A C 1
ATOM 700 O O . GLU A 1 86 ? -6.446 14.426 -0.199 1.00 96.50 86 GLU A O 1
ATOM 705 N N . THR A 1 87 ? -5.244 15.048 1.591 1.00 97.88 87 THR A N 1
ATOM 706 C CA . THR A 1 87 ? -4.584 16.160 0.884 1.00 97.88 87 THR A CA 1
ATOM 707 C C . THR A 1 87 ? -3.427 15.649 0.014 1.00 97.88 87 THR A C 1
ATOM 709 O O . THR A 1 87 ? -2.887 14.571 0.289 1.00 97.88 87 THR A O 1
ATOM 712 N N . PRO A 1 88 ? -2.985 16.397 -1.014 1.00 97.56 88 PRO A N 1
ATOM 713 C CA . PRO A 1 88 ? -1.839 16.002 -1.835 1.00 97.56 88 PRO A CA 1
ATOM 714 C C . PRO A 1 88 ? -0.571 15.702 -1.018 1.00 97.56 88 PRO A C 1
ATOM 716 O O . PRO A 1 88 ? 0.110 14.711 -1.280 1.00 97.56 88 PRO A O 1
ATOM 719 N N . GLU A 1 89 ? -0.292 16.487 0.024 1.00 97.44 89 GLU A N 1
ATOM 720 C CA . GLU A 1 89 ? 0.874 16.305 0.898 1.00 97.44 89 GLU A CA 1
ATOM 721 C C . GLU A 1 89 ? 0.754 15.026 1.734 1.00 97.44 89 GLU A C 1
ATOM 723 O O . GLU A 1 89 ? 1.718 14.275 1.887 1.00 97.44 89 GLU A O 1
ATOM 728 N N . GLN A 1 90 ? -0.443 14.736 2.256 1.00 97.25 90 GLN A N 1
ATOM 729 C CA . GLN A 1 90 ? -0.714 13.492 2.980 1.00 97.25 90 GLN A CA 1
ATOM 730 C C . GLN A 1 90 ? -0.578 12.278 2.056 1.00 97.25 90 GLN A C 1
ATOM 732 O O . GLN A 1 90 ? 0.039 11.277 2.433 1.00 97.25 90 GLN A O 1
ATOM 737 N N . HIS A 1 91 ? -1.088 12.392 0.829 1.00 96.88 91 HIS A N 1
ATOM 738 C CA . HIS A 1 91 ? -0.962 11.369 -0.198 1.00 96.88 91 HIS A CA 1
ATOM 739 C C . HIS A 1 91 ? 0.506 11.086 -0.535 1.00 96.88 91 HIS A C 1
ATOM 741 O O . HIS A 1 91 ? 0.909 9.919 -0.630 1.00 96.88 91 HIS A O 1
ATOM 747 N N . GLU A 1 92 ? 1.322 12.128 -0.690 1.00 97.94 92 GLU A N 1
ATOM 748 C CA . GLU A 1 92 ? 2.752 11.992 -0.945 1.00 97.94 92 GLU A CA 1
ATOM 749 C C . GLU A 1 92 ? 3.489 11.385 0.255 1.00 97.94 92 GLU A C 1
ATOM 751 O O . GLU A 1 92 ? 4.232 10.416 0.087 1.00 97.94 92 GLU A O 1
ATOM 756 N N . ALA A 1 93 ? 3.224 11.848 1.479 1.00 97.62 93 ALA A N 1
ATOM 757 C CA . ALA A 1 93 ? 3.800 11.280 2.699 1.00 97.62 93 ALA A CA 1
ATOM 758 C C . ALA A 1 93 ? 3.456 9.786 2.862 1.00 97.62 93 ALA A C 1
ATOM 760 O O . ALA A 1 93 ? 4.320 8.950 3.136 1.00 97.62 93 ALA A O 1
ATOM 761 N N . ARG A 1 94 ? 2.200 9.404 2.612 1.00 97.38 94 ARG A N 1
ATOM 762 C CA . ARG A 1 94 ? 1.773 7.998 2.628 1.00 97.38 94 ARG A CA 1
ATOM 763 C C . ARG A 1 94 ? 2.443 7.189 1.516 1.00 97.38 94 ARG A C 1
ATOM 765 O O . ARG A 1 94 ? 2.816 6.033 1.729 1.00 97.38 94 ARG A O 1
ATOM 772 N N . SER A 1 95 ? 2.587 7.764 0.324 1.00 97.38 95 SER A N 1
ATOM 773 C CA . SER A 1 95 ? 3.216 7.107 -0.827 1.00 97.38 95 SER A CA 1
ATOM 774 C C . SER A 1 95 ? 4.713 6.891 -0.618 1.00 97.38 95 SER A C 1
ATOM 776 O O . SER A 1 95 ? 5.218 5.804 -0.903 1.00 97.38 95 SER A O 1
ATOM 778 N N . THR A 1 96 ? 5.418 7.885 -0.079 1.00 97.94 96 THR A N 1
ATOM 779 C CA . THR A 1 96 ? 6.846 7.797 0.256 1.00 97.94 96 THR A CA 1
ATOM 780 C C . THR A 1 96 ? 7.084 6.762 1.349 1.00 97.94 96 THR A C 1
ATOM 782 O O . THR A 1 96 ? 7.913 5.872 1.158 1.00 97.94 96 THR A O 1
ATOM 785 N N . GLN A 1 97 ? 6.285 6.769 2.420 1.00 97.88 97 GLN A N 1
ATOM 786 C CA . GLN A 1 97 ? 6.350 5.745 3.466 1.00 97.88 97 GLN A CA 1
ATOM 787 C C . GLN A 1 97 ? 6.129 4.335 2.897 1.00 97.88 97 GLN A C 1
ATOM 789 O O . GLN A 1 97 ? 6.861 3.401 3.229 1.00 97.88 97 GLN A O 1
ATOM 794 N N . ARG A 1 98 ? 5.153 4.167 1.995 1.00 97.88 98 ARG A N 1
ATOM 795 C CA . ARG A 1 98 ? 4.876 2.870 1.360 1.00 97.88 98 ARG A CA 1
ATOM 796 C C . ARG A 1 98 ? 6.045 2.401 0.485 1.00 97.88 98 ARG A C 1
ATOM 798 O O . ARG A 1 98 ? 6.381 1.219 0.513 1.00 97.88 98 ARG A O 1
ATOM 805 N N . ARG A 1 99 ? 6.685 3.309 -0.264 1.00 97.88 99 ARG A N 1
ATOM 806 C CA . ARG A 1 99 ? 7.896 2.999 -1.047 1.00 97.88 99 ARG A CA 1
ATOM 807 C C . ARG A 1 99 ? 9.056 2.593 -0.141 1.00 97.88 99 ARG A C 1
ATOM 809 O O . ARG A 1 99 ? 9.701 1.595 -0.426 1.00 97.88 99 ARG A O 1
ATOM 816 N N . GLN A 1 100 ? 9.279 3.305 0.965 1.00 98.00 100 GLN A N 1
ATOM 817 C CA . GLN A 1 100 ? 10.330 2.974 1.934 1.00 98.00 100 GLN A CA 1
ATOM 818 C C . GLN A 1 100 ? 10.132 1.579 2.537 1.00 98.00 100 GLN A C 1
ATOM 820 O O . GLN A 1 100 ? 11.063 0.778 2.530 1.00 98.00 100 GLN A O 1
ATOM 825 N N . GLN A 1 101 ? 8.915 1.260 2.988 1.00 97.50 101 GLN A N 1
ATOM 826 C CA . GLN A 1 101 ? 8.584 -0.073 3.506 1.00 97.50 101 GLN A CA 1
ATOM 827 C C . GLN A 1 101 ? 8.816 -1.164 2.458 1.00 97.50 101 GLN A C 1
ATOM 829 O O . GLN A 1 101 ? 9.338 -2.229 2.778 1.00 97.50 101 GLN A O 1
ATOM 834 N N . TYR A 1 102 ? 8.456 -0.899 1.199 1.00 97.00 102 TYR A N 1
ATOM 835 C CA . TYR A 1 102 ? 8.688 -1.838 0.107 1.00 97.00 102 TYR A CA 1
ATOM 836 C C . TYR A 1 102 ? 10.182 -2.049 -0.165 1.00 97.00 102 TYR A C 1
ATOM 838 O O . TYR A 1 102 ? 10.622 -3.188 -0.290 1.00 97.00 102 TYR A O 1
ATOM 846 N N . THR A 1 103 ? 10.979 -0.980 -0.192 1.00 97.50 103 THR A N 1
ATOM 847 C CA . THR A 1 103 ? 12.437 -1.074 -0.342 1.00 97.50 103 THR A CA 1
ATOM 848 C C . THR A 1 103 ? 13.074 -1.850 0.809 1.00 97.50 103 THR A C 1
ATOM 850 O O . THR A 1 103 ? 13.932 -2.691 0.564 1.00 97.50 103 THR A O 1
ATOM 853 N N . GLN A 1 104 ? 12.636 -1.623 2.051 1.00 97.50 104 GLN A N 1
ATOM 854 C CA . GLN A 1 104 ? 13.112 -2.377 3.216 1.00 97.50 104 GLN A CA 1
ATOM 855 C C . GLN A 1 104 ? 12.767 -3.866 3.104 1.00 97.50 104 GLN A C 1
ATOM 857 O O . GLN A 1 104 ? 13.644 -4.703 3.287 1.00 97.50 104 GLN A O 1
ATOM 862 N N . MET A 1 105 ? 11.525 -4.188 2.729 1.00 96.56 105 MET A N 1
ATOM 863 C CA . MET A 1 105 ? 11.085 -5.561 2.458 1.00 96.56 105 MET A CA 1
ATOM 864 C C . MET A 1 105 ? 11.964 -6.251 1.410 1.00 96.56 105 MET A C 1
ATOM 866 O O . MET A 1 105 ? 12.388 -7.382 1.630 1.00 96.56 105 MET A O 1
ATOM 870 N N . LEU A 1 106 ? 12.256 -5.569 0.296 1.00 95.88 106 LEU A N 1
ATOM 871 C CA . LEU A 1 106 ? 13.126 -6.097 -0.757 1.00 95.88 106 LEU A CA 1
ATOM 872 C C . LEU A 1 106 ? 14.574 -6.277 -0.291 1.00 95.88 106 LEU A C 1
ATOM 874 O O . LEU A 1 106 ? 15.221 -7.236 -0.690 1.00 95.88 106 LEU A O 1
ATOM 878 N N . ALA A 1 107 ? 15.089 -5.377 0.548 1.00 96.00 107 ALA A N 1
ATOM 879 C CA . ALA A 1 107 ? 16.444 -5.490 1.083 1.00 96.00 107 ALA A CA 1
ATOM 880 C C . ALA A 1 107 ? 16.597 -6.673 2.055 1.00 96.00 107 ALA A C 1
ATOM 882 O O . ALA A 1 107 ? 17.675 -7.252 2.146 1.00 96.00 107 ALA A O 1
ATOM 883 N N . SER A 1 108 ? 15.526 -7.040 2.765 1.00 96.19 108 SER A N 1
ATOM 884 C CA . SER A 1 108 ? 15.476 -8.211 3.653 1.00 96.19 108 SER A CA 1
ATOM 885 C C . SER A 1 108 ? 15.035 -9.511 2.964 1.00 96.19 108 SER A C 1
ATOM 887 O O . SER A 1 108 ? 14.840 -10.520 3.639 1.00 96.19 108 SER A O 1
ATOM 889 N N . GLU A 1 109 ? 14.807 -9.485 1.649 1.00 96.50 109 GLU A N 1
ATOM 890 C CA . GLU A 1 109 ? 14.272 -10.618 0.890 1.00 96.50 109 GLU A CA 1
ATOM 891 C C . GLU A 1 109 ? 15.306 -11.753 0.799 1.00 96.50 109 GLU A C 1
ATOM 893 O O . GLU A 1 109 ? 16.472 -11.528 0.470 1.00 96.50 109 GLU A O 1
ATOM 898 N N . THR A 1 110 ? 14.887 -12.992 1.073 1.00 97.88 110 THR A N 1
ATOM 899 C CA . THR A 1 110 ? 15.744 -14.168 0.844 1.00 97.88 110 THR A CA 1
ATOM 900 C C . THR A 1 110 ? 15.812 -14.509 -0.648 1.00 97.88 110 THR A C 1
ATOM 902 O O . THR A 1 110 ? 14.927 -14.137 -1.419 1.00 97.88 110 THR A O 1
ATOM 905 N N . LEU A 1 111 ? 16.828 -15.267 -1.079 1.00 97.19 111 LEU A N 1
ATOM 906 C CA . LEU A 1 111 ? 16.946 -15.688 -2.485 1.00 97.19 111 LEU A CA 1
ATOM 907 C C . LEU A 1 111 ? 15.702 -16.447 -2.978 1.00 97.19 111 LEU A C 1
ATOM 909 O O . LEU A 1 111 ? 15.184 -16.146 -4.050 1.00 97.19 111 LEU A O 1
ATOM 913 N N . GLU A 1 112 ? 15.160 -17.359 -2.168 1.00 97.69 112 GLU A N 1
ATOM 914 C CA . GLU A 1 112 ? 13.933 -18.094 -2.503 1.00 97.69 112 GLU A CA 1
ATOM 915 C C . GLU A 1 112 ? 12.723 -17.161 -2.675 1.00 97.69 112 GLU A C 1
ATOM 917 O O . GLU A 1 112 ? 11.932 -17.309 -3.610 1.00 97.69 112 GLU A O 1
ATOM 922 N N . GLN A 1 113 ? 12.580 -16.164 -1.795 1.00 97.56 113 GLN A N 1
ATOM 923 C CA . GLN A 1 113 ? 11.509 -15.170 -1.888 1.00 97.56 113 GLN A CA 1
ATOM 924 C C . GLN A 1 113 ? 11.662 -14.301 -3.141 1.00 97.56 113 GLN A C 1
ATOM 926 O O . GLN A 1 113 ? 10.677 -14.070 -3.848 1.00 97.56 113 GLN A O 1
ATOM 931 N N . TYR A 1 114 ? 12.892 -13.887 -3.452 1.00 96.94 114 TYR A N 1
ATOM 932 C CA . TYR A 1 114 ? 13.224 -13.132 -4.655 1.00 96.94 114 TYR A CA 1
ATOM 933 C C . TYR A 1 114 ? 12.843 -13.901 -5.924 1.00 96.94 114 TYR A C 1
ATOM 935 O O . TYR A 1 114 ? 12.161 -13.365 -6.805 1.00 96.94 114 TYR A O 1
ATOM 943 N N . GLU A 1 115 ? 13.221 -15.177 -6.009 1.00 97.94 115 GLU A N 1
ATOM 944 C CA . GLU A 1 115 ? 12.889 -16.035 -7.145 1.00 97.94 115 GLU A CA 1
ATOM 945 C C . GLU A 1 115 ? 11.380 -16.254 -7.272 1.00 97.94 115 GLU A C 1
ATOM 947 O O . GLU A 1 115 ? 10.824 -16.103 -8.366 1.00 97.94 115 GLU A O 1
ATOM 952 N N . ALA A 1 116 ? 10.689 -16.525 -6.161 1.00 97.81 116 ALA A N 1
ATOM 953 C CA . ALA A 1 116 ? 9.237 -16.670 -6.142 1.00 97.81 116 ALA A CA 1
ATOM 954 C C . ALA A 1 116 ? 8.530 -15.383 -6.602 1.00 97.81 116 ALA A C 1
ATOM 956 O O . ALA A 1 116 ? 7.601 -15.427 -7.419 1.00 97.81 116 ALA A O 1
ATOM 957 N N . ARG A 1 117 ? 8.994 -14.214 -6.139 1.00 97.50 117 ARG A N 1
ATOM 958 C CA . ARG A 1 117 ? 8.478 -12.907 -6.564 1.00 97.50 117 ARG A CA 1
ATOM 959 C C . ARG A 1 117 ? 8.718 -12.672 -8.053 1.00 97.50 117 ARG A C 1
ATOM 961 O O . ARG A 1 117 ? 7.805 -12.207 -8.743 1.00 97.50 117 ARG A O 1
ATOM 968 N N . LEU A 1 118 ? 9.906 -12.998 -8.563 1.00 97.56 118 LEU A N 1
ATOM 969 C CA . LEU A 1 118 ? 10.252 -12.834 -9.975 1.00 97.56 118 LEU A CA 1
ATOM 970 C C . LEU A 1 118 ? 9.432 -13.770 -10.869 1.00 97.56 118 LEU A C 1
ATOM 972 O O . LEU A 1 118 ? 8.898 -13.324 -11.888 1.00 97.56 118 LEU A O 1
ATOM 976 N N . LYS A 1 119 ? 9.267 -15.036 -10.468 1.00 98.19 119 LYS A N 1
ATOM 977 C CA . LYS A 1 119 ? 8.420 -16.019 -11.155 1.00 98.19 119 LYS A CA 1
ATOM 978 C C . LYS A 1 119 ? 6.979 -15.521 -11.252 1.00 98.19 119 LYS A C 1
ATOM 980 O O . LYS A 1 119 ? 6.466 -15.370 -12.359 1.00 98.19 119 LYS A O 1
ATOM 985 N N . LYS A 1 120 ? 6.387 -15.116 -10.124 1.00 97.94 120 LYS A N 1
ATOM 986 C CA . LYS A 1 120 ? 5.030 -14.548 -10.080 1.00 97.94 120 LYS A CA 1
ATOM 987 C C . LYS A 1 120 ? 4.900 -13.270 -10.914 1.00 97.94 120 LYS A C 1
ATOM 989 O O . LYS A 1 120 ? 3.857 -12.998 -11.504 1.00 97.94 120 LYS A O 1
ATOM 994 N N . SER A 1 121 ? 5.947 -12.445 -10.962 1.00 97.94 121 SER A N 1
ATOM 995 C CA . SER A 1 121 ? 5.971 -11.250 -11.810 1.00 97.94 121 SER A CA 1
ATOM 996 C C . SER A 1 121 ? 5.930 -11.605 -13.297 1.00 97.94 121 SER A C 1
ATOM 998 O O . SER A 1 121 ? 5.161 -11.001 -14.042 1.00 97.94 121 SER A O 1
ATOM 1000 N N . ARG A 1 122 ? 6.723 -12.596 -13.723 1.00 97.94 122 ARG A N 1
ATOM 1001 C CA . ARG A 1 122 ? 6.753 -13.083 -15.110 1.00 97.94 122 ARG A CA 1
ATOM 1002 C C . ARG A 1 122 ? 5.434 -13.741 -15.511 1.00 97.94 122 ARG A C 1
ATOM 1004 O O . ARG A 1 122 ? 4.959 -13.486 -16.610 1.00 97.94 122 ARG A O 1
ATOM 1011 N N . GLU A 1 123 ? 4.835 -14.540 -14.630 1.00 98.19 123 GLU A N 1
ATOM 1012 C CA . GLU A 1 123 ? 3.526 -15.172 -14.855 1.00 98.19 123 GLU A CA 1
ATOM 1013 C C . GLU A 1 123 ? 2.435 -14.122 -15.083 1.00 98.19 123 GLU A C 1
ATOM 1015 O O . GLU A 1 123 ? 1.821 -14.113 -16.146 1.00 98.19 123 GLU A O 1
ATOM 1020 N N . ARG A 1 124 ? 2.300 -13.139 -14.181 1.00 97.62 124 ARG A N 1
ATOM 1021 C CA . ARG A 1 124 ? 1.341 -12.032 -14.359 1.00 97.62 124 ARG A CA 1
ATOM 1022 C C . ARG A 1 124 ? 1.575 -11.242 -15.643 1.00 97.62 124 ARG A C 1
ATOM 1024 O O . ARG A 1 124 ? 0.625 -10.791 -16.274 1.00 97.62 124 ARG A O 1
ATOM 1031 N N . GLN A 1 125 ? 2.835 -11.040 -16.028 1.00 97.44 125 GLN A N 1
ATOM 1032 C CA . GLN A 1 125 ? 3.150 -10.365 -17.285 1.00 97.44 125 GLN A CA 1
ATOM 1033 C C . GLN A 1 125 ? 2.700 -11.194 -18.491 1.00 97.44 125 GLN A C 1
ATOM 1035 O O . GLN A 1 125 ? 2.139 -10.625 -19.422 1.00 97.44 125 GLN A O 1
ATOM 1040 N N . ARG A 1 126 ? 2.925 -12.513 -18.481 1.00 97.69 126 ARG A N 1
ATOM 1041 C CA . ARG A 1 126 ? 2.461 -13.414 -19.545 1.00 97.69 126 ARG A CA 1
ATOM 1042 C C . ARG A 1 126 ? 0.942 -13.419 -19.643 1.00 97.69 126 ARG A C 1
ATOM 1044 O O . ARG A 1 126 ? 0.431 -13.252 -20.740 1.00 97.69 126 ARG A O 1
ATOM 1051 N N . GLU A 1 127 ? 0.244 -13.537 -18.517 1.00 97.75 127 GLU A N 1
ATOM 1052 C CA . GLU A 1 127 ? -1.222 -13.487 -18.466 1.00 97.75 127 GLU A CA 1
ATOM 1053 C C . GLU A 1 127 ? -1.756 -12.176 -19.044 1.00 97.75 127 GLU A C 1
ATOM 1055 O O . GLU A 1 127 ? -2.621 -12.200 -19.911 1.00 97.75 127 GLU A O 1
ATOM 1060 N N . ARG A 1 128 ? -1.184 -11.035 -18.634 1.00 96.69 128 ARG A N 1
ATOM 1061 C CA . ARG A 1 128 ? -1.574 -9.715 -19.146 1.00 96.69 128 ARG A CA 1
ATOM 1062 C C . ARG A 1 128 ? -1.341 -9.571 -20.650 1.00 96.69 128 ARG A C 1
ATOM 1064 O O . ARG A 1 128 ? -2.142 -8.939 -21.318 1.00 96.69 128 ARG A O 1
ATOM 1071 N N . LEU A 1 129 ? -0.233 -10.103 -21.169 1.00 96.12 129 LEU A N 1
ATOM 1072 C CA . LEU A 1 129 ? 0.061 -10.060 -22.606 1.00 96.12 129 LEU A CA 1
ATOM 1073 C C . LEU A 1 129 ? -0.831 -11.020 -23.402 1.00 96.12 129 LEU A C 1
ATOM 1075 O O . LEU A 1 129 ? -1.158 -10.734 -24.546 1.00 96.12 129 LEU A O 1
ATOM 1079 N N . ALA A 1 130 ? -1.225 -12.149 -22.811 1.00 96.38 130 ALA A N 1
ATOM 1080 C CA . ALA A 1 130 ? -2.125 -13.107 -23.443 1.00 96.38 130 ALA A CA 1
ATOM 1081 C C . ALA A 1 130 ? -3.572 -12.589 -23.523 1.00 96.38 130 ALA A C 1
ATOM 1083 O O . ALA A 1 130 ? -4.277 -12.927 -24.467 1.00 96.38 130 ALA A O 1
ATOM 1084 N N . SER A 1 131 ? -4.003 -11.767 -22.560 1.00 96.50 131 SER A N 1
ATOM 1085 C CA . S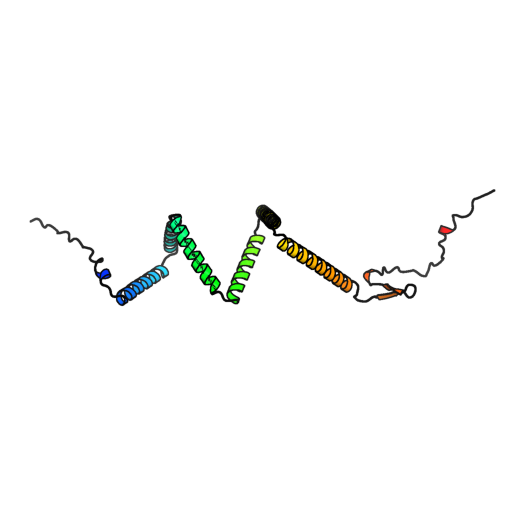ER A 1 131 ? -5.328 -11.129 -22.538 1.00 96.50 131 SER A CA 1
ATOM 1086 C C . SER A 1 131 ? -5.357 -9.712 -23.129 1.00 96.50 131 SER A C 1
ATOM 1088 O O . SER A 1 131 ? -6.355 -9.006 -22.991 1.00 96.50 131 SER A O 1
ATOM 1090 N N . GLU A 1 132 ? -4.271 -9.279 -23.771 1.00 96.62 132 GLU A N 1
ATOM 1091 C CA . GLU A 1 132 ? -4.137 -7.939 -24.346 1.00 96.62 132 GLU A CA 1
ATOM 1092 C C . GLU A 1 132 ? -5.026 -7.774 -25.590 1.00 96.62 132 GLU A C 1
ATOM 1094 O O . GLU A 1 132 ? -5.020 -8.625 -26.482 1.00 96.62 132 GLU A O 1
ATOM 1099 N N . THR A 1 133 ? -5.780 -6.670 -25.680 1.00 97.69 133 THR A N 1
ATOM 1100 C CA . THR A 1 133 ? -6.543 -6.358 -26.901 1.00 97.69 133 THR A CA 1
ATOM 1101 C C . THR A 1 133 ? -5.606 -5.874 -28.015 1.00 97.69 133 THR A C 1
ATOM 1103 O O . THR A 1 133 ? -4.526 -5.354 -27.715 1.00 97.69 133 THR A O 1
ATOM 1106 N N . PRO A 1 134 ? -5.981 -6.009 -29.301 1.00 96.94 134 PRO A N 1
ATOM 1107 C CA . PRO A 1 134 ? -5.167 -5.526 -30.416 1.00 96.94 134 PRO A CA 1
ATOM 1108 C C . PRO A 1 134 ? -4.741 -4.056 -30.276 1.00 96.94 134 PRO A C 1
ATOM 1110 O O . PRO A 1 134 ? -3.573 -3.745 -30.488 1.00 96.94 134 PRO A O 1
ATOM 1113 N N . GLU A 1 135 ? -5.636 -3.175 -29.821 1.00 97.31 135 GLU A N 1
ATOM 1114 C CA . GLU A 1 135 ? -5.345 -1.744 -29.647 1.00 97.31 135 GLU A CA 1
ATOM 1115 C C . GLU A 1 135 ? -4.305 -1.502 -28.543 1.00 97.31 135 GLU A C 1
ATOM 1117 O O . GLU A 1 135 ? -3.372 -0.711 -28.707 1.00 97.31 135 GLU A O 1
ATOM 1122 N N . HIS A 1 136 ? -4.426 -2.218 -27.418 1.00 96.88 136 HIS A N 1
ATOM 1123 C CA . HIS A 1 136 ? -3.443 -2.159 -26.330 1.00 96.88 136 HIS A CA 1
ATOM 1124 C C . HIS A 1 136 ? -2.085 -2.726 -26.763 1.00 96.88 136 HIS A C 1
ATOM 1126 O O . HIS A 1 136 ? -1.030 -2.237 -26.355 1.00 96.88 136 HIS A O 1
ATOM 1132 N N . ARG A 1 137 ? -2.094 -3.747 -27.624 1.00 96.75 137 ARG A N 1
ATOM 1133 C 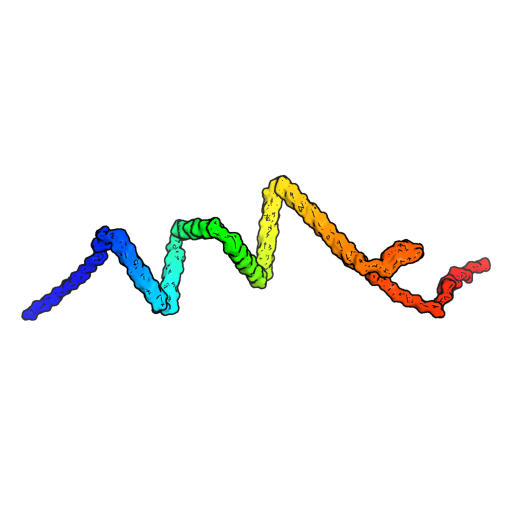CA . ARG A 1 137 ? -0.875 -4.327 -28.182 1.00 96.75 137 ARG A CA 1
ATOM 1134 C C . ARG A 1 137 ? -0.154 -3.344 -29.097 1.00 96.75 137 ARG A C 1
ATOM 1136 O O . ARG A 1 137 ? 1.069 -3.243 -29.001 1.00 96.75 137 ARG A O 1
ATOM 1143 N N . GLU A 1 138 ? -0.873 -2.659 -29.980 1.00 97.50 138 GLU A N 1
ATOM 1144 C CA . GLU A 1 138 ? -0.289 -1.663 -30.885 1.00 97.50 138 GLU A CA 1
ATOM 1145 C C . GLU A 1 138 ? 0.319 -0.499 -30.107 1.00 97.50 138 GLU A C 1
ATOM 1147 O O . GLU A 1 138 ? 1.515 -0.248 -30.243 1.00 97.50 138 GLU A O 1
ATOM 1152 N N . THR A 1 139 ? -0.448 0.106 -29.198 1.00 97.50 139 THR A N 1
ATOM 1153 C CA . THR A 1 139 ? 0.042 1.185 -28.321 1.00 97.50 139 THR A CA 1
ATOM 1154 C C . THR A 1 139 ? 1.288 0.772 -27.538 1.00 97.50 139 THR A C 1
ATOM 1156 O O . THR A 1 139 ? 2.295 1.477 -27.565 1.00 97.50 139 THR A O 1
ATOM 1159 N N . ARG A 1 140 ? 1.302 -0.417 -26.920 1.00 97.06 140 ARG A N 1
ATOM 1160 C CA . ARG A 1 140 ? 2.496 -0.930 -26.226 1.00 97.06 140 ARG A CA 1
ATOM 1161 C C . ARG A 1 140 ? 3.704 -1.091 -27.159 1.00 97.06 140 ARG A C 1
ATOM 1163 O O . ARG A 1 140 ? 4.841 -0.861 -26.738 1.00 97.06 140 ARG A O 1
ATOM 1170 N N . LEU A 1 141 ? 3.501 -1.561 -28.392 1.00 97.31 141 LEU A N 1
ATOM 1171 C CA . LEU A 1 141 ? 4.581 -1.721 -29.374 1.00 97.31 141 LEU A CA 1
ATOM 1172 C C . LEU A 1 141 ? 5.091 -0.369 -29.885 1.00 97.31 141 LEU A C 1
ATOM 1174 O O . LEU A 1 141 ? 6.292 -0.234 -30.123 1.00 97.31 141 LEU A O 1
ATOM 1178 N N . ASP A 1 142 ? 4.220 0.624 -30.025 1.00 97.62 142 ASP A N 1
ATOM 1179 C CA . ASP A 1 142 ? 4.589 1.993 -30.390 1.00 97.62 142 ASP A CA 1
ATOM 1180 C C . ASP A 1 142 ? 5.409 2.657 -29.289 1.00 97.62 142 ASP A C 1
ATOM 1182 O O . ASP A 1 142 ? 6.538 3.075 -29.548 1.00 97.62 142 ASP A O 1
ATOM 1186 N N . GLU A 1 143 ? 4.950 2.600 -28.038 1.00 97.38 143 GLU A N 1
ATOM 1187 C CA . GLU A 1 143 ? 5.719 3.069 -26.878 1.00 97.38 143 GLU A CA 1
ATOM 1188 C C . GLU A 1 143 ? 7.094 2.382 -26.794 1.00 97.38 143 GLU A C 1
ATOM 1190 O O . GLU A 1 143 ? 8.117 3.003 -26.483 1.00 97.38 143 GLU A O 1
ATOM 1195 N N . GLN A 1 144 ? 7.156 1.080 -27.097 1.00 97.19 144 GLN A N 1
ATOM 1196 C CA . GLN A 1 144 ? 8.414 0.337 -27.133 1.00 97.19 144 GLN A CA 1
ATOM 1197 C C . GLN A 1 144 ? 9.343 0.829 -28.254 1.00 97.19 144 GLN A C 1
ATOM 1199 O O . GLN A 1 144 ? 10.559 0.938 -28.037 1.00 97.19 144 GLN A O 1
ATOM 1204 N N . ARG A 1 145 ? 8.802 1.118 -29.444 1.00 97.56 145 ARG A N 1
ATOM 1205 C CA . ARG A 1 145 ? 9.551 1.675 -30.580 1.00 97.56 145 ARG A CA 1
ATOM 1206 C C . ARG A 1 145 ? 10.084 3.066 -30.249 1.00 97.56 145 ARG A C 1
ATOM 1208 O O . ARG A 1 145 ? 11.290 3.280 -30.382 1.00 97.56 145 ARG A O 1
ATOM 1215 N N . GLU A 1 146 ? 9.240 3.958 -29.743 1.00 97.56 146 GLU A N 1
ATOM 1216 C CA . GLU A 1 146 ? 9.616 5.315 -29.330 1.00 97.56 146 GLU A CA 1
ATOM 1217 C C . GLU A 1 146 ? 10.705 5.296 -28.260 1.00 97.56 146 GLU A C 1
ATOM 1219 O O . GLU A 1 146 ? 11.757 5.920 -28.412 1.00 97.56 146 GLU A O 1
ATOM 1224 N N . ARG A 1 147 ? 10.522 4.495 -27.203 1.00 96.75 147 ARG A N 1
ATOM 1225 C CA . ARG A 1 147 ? 11.527 4.357 -26.145 1.00 96.75 147 ARG A CA 1
ATOM 1226 C C . ARG A 1 147 ? 12.859 3.855 -26.694 1.00 96.75 147 ARG A C 1
ATOM 1228 O O . ARG A 1 147 ? 13.913 4.341 -26.286 1.00 96.75 147 ARG A O 1
ATOM 1235 N N . SER A 1 148 ? 12.826 2.904 -27.625 1.00 96.56 148 SER A N 1
ATOM 1236 C CA . SER A 1 148 ? 14.036 2.374 -28.261 1.00 96.56 148 SER A CA 1
ATOM 1237 C C . SER A 1 148 ? 14.748 3.435 -29.102 1.00 96.56 148 SER A C 1
ATOM 1239 O O . SER A 1 148 ? 15.974 3.538 -29.040 1.00 96.56 148 SER A O 1
ATOM 1241 N N . GLN A 1 149 ? 14.002 4.248 -29.852 1.00 96.38 149 GLN A N 1
ATOM 1242 C CA . GLN A 1 149 ? 14.550 5.366 -30.624 1.00 96.38 149 GLN A CA 1
ATOM 1243 C C . GLN A 1 149 ? 15.162 6.433 -29.711 1.00 96.38 149 GLN A C 1
ATOM 1245 O O . GLN A 1 149 ? 16.305 6.830 -29.927 1.00 96.38 149 GLN A O 1
ATOM 1250 N N . LEU A 1 150 ? 14.466 6.821 -28.639 1.00 96.75 150 LEU A N 1
ATOM 1251 C CA . LEU A 1 150 ? 14.971 7.776 -27.650 1.00 96.75 150 LEU A CA 1
ATOM 1252 C C . LEU A 1 150 ? 16.250 7.277 -26.971 1.00 96.75 150 LEU A C 1
ATOM 1254 O O . LEU A 1 150 ? 17.197 8.042 -26.799 1.00 96.75 150 LEU A O 1
ATOM 1258 N N . CYS A 1 151 ? 16.316 5.995 -26.602 1.00 94.88 151 CYS A N 1
ATOM 1259 C CA . CYS A 1 151 ? 17.534 5.401 -26.050 1.00 94.88 151 CYS A CA 1
ATOM 1260 C C . CYS A 1 151 ? 18.693 5.435 -27.055 1.00 94.88 151 CYS A C 1
ATOM 1262 O O . CYS A 1 151 ? 19.807 5.790 -26.677 1.00 94.88 151 CYS A O 1
ATOM 1264 N N . ARG A 1 152 ? 18.442 5.115 -28.332 1.00 93.81 152 ARG A N 1
ATOM 1265 C CA . ARG A 1 152 ? 19.464 5.209 -29.389 1.00 93.81 152 ARG A CA 1
ATOM 1266 C C . ARG A 1 152 ? 19.953 6.643 -29.570 1.00 93.81 152 ARG A C 1
ATOM 1268 O O . ARG A 1 152 ? 21.159 6.853 -29.568 1.00 93.81 152 ARG A O 1
ATOM 1275 N N . ALA A 1 153 ? 19.047 7.614 -29.656 1.00 94.00 153 ALA A N 1
ATOM 1276 C CA . ALA A 1 153 ? 19.394 9.026 -29.789 1.00 94.00 153 ALA A CA 1
ATOM 1277 C C . ALA A 1 153 ? 20.228 9.525 -28.600 1.00 94.00 153 ALA A C 1
ATOM 1279 O O . ALA A 1 153 ? 21.270 10.138 -28.800 1.00 94.00 153 ALA A O 1
ATOM 1280 N N . LYS A 1 154 ? 19.838 9.183 -27.363 1.00 93.94 154 LYS A N 1
ATOM 1281 C CA . LYS A 1 154 ? 20.617 9.515 -26.158 1.00 93.94 154 LYS A CA 1
ATOM 1282 C C . LYS A 1 154 ? 22.008 8.886 -26.169 1.00 93.94 154 LYS A C 1
ATOM 1284 O O . LYS A 1 154 ? 22.970 9.546 -25.796 1.00 93.94 154 LYS A O 1
ATOM 1289 N N . ASN A 1 155 ? 22.124 7.631 -26.601 1.00 92.56 155 ASN A N 1
ATOM 1290 C CA . ASN A 1 155 ? 23.417 6.957 -26.707 1.00 92.56 155 ASN A CA 1
ATOM 1291 C C . ASN A 1 155 ? 24.310 7.599 -27.776 1.00 92.56 155 ASN A C 1
ATOM 1293 O O . ASN A 1 155 ? 25.498 7.780 -27.532 1.00 92.56 155 ASN A O 1
ATOM 1297 N N . LEU A 1 156 ? 23.745 7.972 -28.929 1.00 89.81 156 LEU A N 1
ATOM 1298 C CA . LEU A 1 156 ? 24.465 8.701 -29.977 1.00 89.81 156 LEU A CA 1
ATOM 1299 C C . LEU A 1 156 ? 24.929 10.066 -29.476 1.00 89.81 156 LEU A C 1
ATOM 1301 O O . LEU A 1 156 ? 26.101 10.389 -29.598 1.00 89.81 156 LEU A O 1
ATOM 1305 N N . GLN A 1 157 ? 24.048 10.816 -28.819 1.00 87.81 157 GLN A N 1
ATOM 1306 C CA . GLN A 1 157 ? 24.384 12.106 -28.231 1.00 87.81 157 GLN A CA 1
ATOM 1307 C C . GLN A 1 157 ? 25.493 11.971 -27.170 1.00 87.81 157 GLN A C 1
ATOM 1309 O O . GLN A 1 157 ? 26.446 12.744 -27.164 1.00 87.81 157 GLN A O 1
ATOM 1314 N N . ALA A 1 158 ? 25.417 10.967 -26.290 1.00 87.00 158 ALA A N 1
ATOM 1315 C CA . ALA A 1 158 ? 26.462 10.695 -25.301 1.00 87.00 158 ALA A CA 1
ATOM 1316 C C . ALA A 1 158 ? 27.804 10.326 -25.959 1.00 87.00 158 ALA A C 1
ATOM 1318 O O . ALA A 1 158 ? 28.855 10.786 -25.515 1.00 87.00 158 ALA A O 1
ATOM 1319 N N . PHE A 1 159 ? 27.771 9.531 -27.031 1.00 82.25 159 PHE A N 1
ATOM 1320 C CA . PHE A 1 159 ? 28.946 9.181 -27.827 1.00 82.25 159 PHE A CA 1
ATOM 1321 C C . PHE A 1 159 ? 29.558 10.408 -28.517 1.00 82.25 159 PHE A C 1
ATOM 1323 O O . PHE A 1 159 ? 30.768 10.617 -28.444 1.00 82.25 159 PHE A O 1
ATOM 1330 N N . GLU A 1 160 ? 28.729 11.257 -29.124 1.00 80.56 160 GLU A N 1
ATOM 1331 C CA . GLU A 1 160 ? 29.154 12.511 -29.744 1.00 80.56 160 GLU A CA 1
ATOM 1332 C C . GLU A 1 160 ? 29.779 13.462 -28.722 1.00 80.56 160 GLU A C 1
ATOM 1334 O O . GLU A 1 160 ? 30.855 13.992 -28.982 1.00 80.56 160 GLU A O 1
ATOM 1339 N N . TYR A 1 161 ? 29.182 13.640 -27.539 1.00 79.94 161 TYR A N 1
ATOM 1340 C CA . TYR A 1 161 ? 29.791 14.438 -26.467 1.00 79.94 161 TYR A CA 1
ATOM 1341 C C . TYR A 1 161 ? 31.123 13.856 -25.983 1.00 79.94 161 TYR A C 1
ATOM 1343 O O . TYR A 1 161 ? 32.059 14.612 -25.724 1.00 79.94 161 TYR A O 1
ATOM 1351 N N . ALA A 1 162 ? 31.236 12.530 -25.884 1.00 78.31 162 ALA A N 1
ATOM 1352 C CA . ALA A 1 162 ? 32.471 11.870 -25.467 1.00 78.31 162 ALA A CA 1
ATOM 1353 C C . ALA A 1 162 ? 33.606 11.998 -26.502 1.00 78.31 162 ALA A C 1
ATOM 1355 O O . ALA A 1 162 ? 34.776 12.017 -26.121 1.00 78.31 162 ALA A O 1
ATOM 1356 N N . ILE A 1 163 ? 33.282 12.097 -27.797 1.00 70.88 163 ILE A N 1
ATOM 1357 C CA . ILE A 1 163 ? 34.262 12.227 -28.893 1.00 70.88 163 ILE A CA 1
ATOM 1358 C C . ILE A 1 163 ? 34.539 13.682 -29.280 1.00 70.88 163 ILE A C 1
ATOM 1360 O O . ILE A 1 163 ? 35.636 13.983 -29.741 1.00 70.88 163 ILE A O 1
ATOM 1364 N N . ASN A 1 164 ? 33.614 14.610 -29.033 1.00 63.47 164 ASN A N 1
ATOM 1365 C CA . ASN A 1 164 ? 33.785 16.030 -29.339 1.00 63.47 164 ASN A CA 1
ATOM 1366 C C . ASN A 1 164 ? 34.430 16.920 -28.240 1.00 63.47 164 ASN A C 1
ATOM 1368 O O . ASN A 1 164 ? 34.219 18.132 -28.312 1.00 63.47 164 ASN A O 1
ATOM 1372 N N . PRO A 1 165 ? 35.255 16.467 -27.264 1.00 60.41 165 PRO A N 1
ATOM 1373 C CA . PRO A 1 165 ? 35.982 17.388 -26.390 1.00 60.41 165 PRO A CA 1
ATOM 1374 C C . PRO A 1 165 ? 37.251 17.940 -27.076 1.00 60.41 165 PRO A C 1
ATOM 1376 O O . PRO A 1 165 ? 38.326 17.914 -26.494 1.00 60.41 165 PRO A O 1
ATOM 1379 N N . PHE A 1 166 ? 37.106 18.489 -28.289 1.00 57.72 166 PHE A N 1
ATOM 1380 C CA . PHE A 1 166 ? 38.143 19.024 -29.193 1.00 57.72 166 PHE A CA 1
ATOM 1381 C C . PHE A 1 166 ? 38.935 17.969 -29.993 1.00 57.72 166 PHE A C 1
ATOM 1383 O O . PHE A 1 166 ? 39.578 17.072 -29.445 1.00 57.72 166 PHE A O 1
ATOM 1390 N N . PHE A 1 167 ? 38.923 18.104 -31.327 1.00 59.75 167 PHE A N 1
ATOM 1391 C CA . PHE A 1 167 ? 39.920 17.441 -32.172 1.00 59.75 167 PHE A CA 1
ATOM 1392 C C . PHE A 1 167 ? 41.281 18.079 -31.865 1.00 59.75 167 PHE A C 1
ATOM 1394 O O . PHE A 1 167 ? 41.387 19.300 -31.793 1.00 59.75 167 PHE A O 1
ATOM 1401 N N . ILE A 1 168 ? 42.315 17.267 -31.638 1.00 63.19 168 ILE A N 1
ATOM 1402 C CA . ILE A 1 168 ? 43.653 17.783 -31.301 1.00 63.19 168 ILE A CA 1
ATOM 1403 C C . ILE A 1 168 ? 44.307 18.394 -32.538 1.00 63.19 168 ILE A C 1
ATOM 1405 O O . ILE A 1 168 ? 44.996 19.404 -32.447 1.00 63.19 168 ILE A O 1
ATOM 1409 N N . HIS A 1 169 ? 44.115 17.752 -33.691 1.00 62.34 169 HIS A N 1
ATOM 1410 C CA . HIS A 1 169 ? 44.788 18.103 -34.934 1.00 62.34 169 HIS A CA 1
ATOM 1411 C C . HIS A 1 169 ? 43.973 17.608 -36.135 1.00 62.34 169 HIS A C 1
ATOM 1413 O O . HIS A 1 169 ? 43.357 16.538 -36.079 1.00 62.34 169 HIS A O 1
ATOM 1419 N N . VAL A 1 170 ? 43.982 18.361 -37.232 1.00 63.59 170 VAL A N 1
ATOM 1420 C CA . VAL A 1 170 ? 43.479 17.915 -38.541 1.00 63.59 170 VAL A CA 1
ATOM 1421 C C . VAL A 1 170 ? 44.684 17.495 -39.365 1.00 63.59 170 VAL A C 1
ATOM 1423 O O . VAL A 1 170 ? 45.627 18.258 -39.477 1.00 63.59 170 VAL A O 1
ATOM 1426 N N . CYS A 1 171 ? 44.712 16.275 -39.899 1.00 64.81 171 CYS A N 1
ATOM 1427 C CA . CYS A 1 171 ? 45.813 15.853 -40.767 1.00 64.81 171 CYS A CA 1
ATOM 1428 C C . CYS A 1 171 ? 45.938 16.783 -41.980 1.00 64.81 171 CYS A C 1
ATOM 1430 O O . CYS A 1 171 ? 45.027 16.793 -42.804 1.00 64.81 171 CYS A O 1
ATOM 1432 N N . ASP A 1 172 ? 47.067 17.458 -42.172 1.00 57.50 172 ASP A N 1
ATOM 1433 C CA . ASP A 1 172 ? 47.258 18.288 -43.372 1.00 57.50 172 ASP A CA 1
ATOM 1434 C C . ASP A 1 172 ? 47.318 17.445 -44.658 1.00 57.50 172 ASP A C 1
ATOM 1436 O O . ASP A 1 172 ? 47.014 17.924 -45.745 1.00 57.50 172 ASP A O 1
ATOM 1440 N N . THR A 1 173 ? 47.648 16.154 -44.542 1.00 67.69 173 THR A N 1
ATOM 1441 C CA . THR A 1 173 ? 47.788 15.240 -45.686 1.00 67.69 173 THR A CA 1
ATOM 1442 C C . THR A 1 173 ? 46.480 14.557 -46.090 1.00 67.69 173 THR A C 1
ATOM 1444 O O . THR A 1 173 ? 46.280 14.269 -47.265 1.00 67.69 173 THR A O 1
ATOM 1447 N N . CYS A 1 174 ? 45.587 14.254 -45.139 1.00 76.50 174 CYS A N 1
ATOM 1448 C CA . CYS A 1 174 ? 44.346 13.512 -45.423 1.00 76.50 174 CYS A CA 1
ATOM 1449 C C . CYS A 1 174 ? 43.068 14.163 -44.882 1.00 76.50 174 CYS A C 1
ATOM 1451 O O . CYS A 1 174 ? 42.015 13.532 -44.933 1.00 76.50 174 CYS A O 1
ATOM 1453 N N . THR A 1 175 ? 43.170 15.375 -44.323 1.00 66.19 175 THR A N 1
ATOM 1454 C CA . THR A 1 175 ? 42.086 16.207 -43.756 1.00 66.19 175 THR A CA 1
ATOM 1455 C C . THR A 1 175 ? 41.214 15.549 -42.676 1.00 66.19 175 THR A C 1
ATOM 1457 O O . THR A 1 175 ? 40.226 16.128 -42.221 1.00 66.19 175 THR A O 1
ATOM 1460 N N . LYS A 1 176 ? 41.590 14.360 -42.183 1.00 69.69 176 LYS A N 1
ATOM 1461 C CA . LYS A 1 176 ? 40.889 13.663 -41.094 1.00 69.69 176 LYS A CA 1
ATOM 1462 C C . LYS A 1 176 ? 41.141 14.338 -39.744 1.00 69.69 176 LYS A C 1
ATOM 1464 O O . LYS A 1 176 ? 42.266 14.729 -39.430 1.00 69.69 176 LYS A O 1
ATOM 1469 N N . ARG A 1 177 ? 40.086 14.433 -38.929 1.00 66.44 177 ARG A N 1
ATOM 1470 C CA . ARG A 1 177 ? 40.135 14.931 -37.544 1.00 66.44 177 ARG A CA 1
ATOM 1471 C C . ARG A 1 177 ? 40.680 13.834 -36.628 1.00 66.44 177 ARG A C 1
ATOM 1473 O O . ARG A 1 177 ? 40.093 12.757 -36.569 1.00 66.44 177 ARG A O 1
ATOM 1480 N N . TYR A 1 178 ? 41.772 14.109 -35.916 1.00 66.19 178 TYR A N 1
ATOM 1481 C CA . TYR A 1 178 ? 42.332 13.199 -34.917 1.00 66.19 178 TYR A CA 1
ATOM 1482 C C . TYR A 1 178 ? 41.883 13.583 -33.510 1.00 66.19 178 TYR A C 1
ATOM 1484 O O . TYR A 1 178 ? 42.022 14.730 -33.073 1.00 66.19 178 TYR A O 1
ATOM 1492 N N . TYR A 1 179 ? 41.373 12.593 -32.788 1.00 65.25 179 TYR A N 1
ATOM 1493 C CA . TYR A 1 179 ? 40.889 12.738 -31.421 1.00 65.25 179 TYR A CA 1
ATOM 1494 C C . TYR A 1 179 ? 41.927 12.220 -30.422 1.00 65.25 179 TYR A C 1
ATOM 1496 O O . TYR A 1 179 ? 42.717 11.330 -30.735 1.00 65.25 179 TYR A O 1
ATOM 1504 N N . ARG A 1 180 ? 41.930 12.763 -29.199 1.00 58.06 180 ARG A N 1
ATOM 1505 C CA . ARG A 1 180 ? 42.918 12.460 -28.140 1.00 58.06 180 ARG A CA 1
ATOM 1506 C C . ARG A 1 180 ? 43.093 10.973 -27.830 1.00 58.06 180 ARG A C 1
ATOM 1508 O O . ARG A 1 180 ? 44.175 10.541 -27.461 1.00 58.06 180 ARG A O 1
ATOM 1515 N N . ASN A 1 181 ? 42.030 10.207 -28.003 1.00 58.19 181 ASN A N 1
ATOM 1516 C CA . ASN A 1 181 ? 41.939 8.764 -27.811 1.00 58.19 181 ASN A CA 1
ATOM 1517 C C . ASN A 1 181 ? 42.402 7.928 -29.024 1.00 58.19 181 ASN A C 1
ATOM 1519 O O . ASN A 1 181 ? 42.439 6.708 -28.923 1.00 58.19 181 ASN A O 1
ATOM 1523 N N . GLN A 1 182 ? 42.755 8.556 -30.151 1.00 57.19 182 GLN A N 1
ATOM 1524 C CA . GLN A 1 182 ? 43.252 7.898 -31.370 1.00 57.19 182 GLN A CA 1
ATOM 1525 C C . GLN A 1 182 ? 44.739 8.180 -31.649 1.00 57.19 182 GLN A C 1
ATOM 1527 O O . GLN A 1 182 ? 45.330 7.555 -32.528 1.00 57.19 182 GLN A O 1
ATOM 1532 N N . VAL A 1 183 ? 45.362 9.110 -30.916 1.00 53.34 183 VAL A N 1
ATOM 1533 C CA . VAL A 1 183 ? 46.782 9.439 -31.083 1.00 53.34 183 VAL A CA 1
ATOM 1534 C C . VAL A 1 183 ? 47.623 8.516 -30.200 1.00 53.34 183 VAL A C 1
ATOM 1536 O O . VAL A 1 183 ? 47.899 8.820 -29.042 1.00 53.34 183 VAL A O 1
ATOM 1539 N N . HIS A 1 184 ? 48.067 7.382 -30.745 1.00 52.19 184 HIS A N 1
ATOM 1540 C CA . HIS A 1 184 ? 49.220 6.681 -30.182 1.00 52.19 184 HIS A CA 1
ATOM 1541 C C . HIS A 1 184 ? 50.471 7.509 -30.493 1.00 52.19 184 HIS A C 1
ATOM 1543 O O . HIS A 1 184 ? 50.799 7.730 -31.657 1.00 52.19 184 HIS A O 1
ATOM 1549 N N . THR A 1 185 ? 51.175 7.993 -29.468 1.00 48.56 185 THR A N 1
ATOM 1550 C CA . THR A 1 185 ? 52.450 8.695 -29.651 1.00 48.56 185 THR A CA 1
ATOM 1551 C C . THR A 1 185 ? 53.512 7.705 -30.123 1.00 48.56 185 THR A C 1
ATOM 1553 O O . THR A 1 185 ? 54.209 7.095 -29.313 1.00 48.56 185 THR A O 1
ATOM 1556 N N . VAL A 1 186 ? 53.647 7.530 -31.434 1.00 47.59 186 VAL A N 1
ATOM 1557 C CA . VAL A 1 186 ? 54.817 6.870 -32.013 1.00 47.59 186 VAL A CA 1
ATOM 1558 C C . VAL A 1 186 ? 55.931 7.911 -32.058 1.00 47.59 186 VAL A C 1
ATOM 1560 O O . VAL A 1 186 ? 55.891 8.851 -32.849 1.00 47.59 186 VAL A O 1
ATOM 1563 N N . ARG A 1 187 ? 56.915 7.784 -31.163 1.00 42.12 187 ARG A N 1
ATOM 1564 C CA . ARG A 1 187 ? 58.147 8.578 -31.230 1.00 42.12 187 ARG A CA 1
ATOM 1565 C C . ARG A 1 187 ? 58.992 8.044 -32.382 1.00 42.12 187 ARG A C 1
ATOM 1567 O O . ARG A 1 187 ? 59.628 7.003 -32.249 1.00 42.12 187 ARG A O 1
ATOM 1574 N N . PHE A 1 188 ? 59.001 8.748 -33.507 1.00 42.25 188 PHE A N 1
ATOM 1575 C CA . PHE A 1 188 ? 59.967 8.483 -34.567 1.00 42.25 188 PHE A CA 1
ATOM 1576 C C . PHE A 1 188 ? 61.324 9.049 -34.143 1.00 42.25 188 PHE A C 1
ATOM 1578 O O . PHE A 1 188 ? 61.521 10.262 -34.127 1.00 42.25 188 PHE A O 1
ATOM 1585 N N . ASN A 1 189 ? 62.261 8.170 -33.777 1.00 44.06 189 ASN A N 1
ATOM 1586 C CA . ASN A 1 189 ? 63.670 8.540 -33.682 1.00 44.06 189 ASN A CA 1
ATOM 1587 C C . ASN A 1 189 ? 64.170 8.851 -35.098 1.00 44.06 189 ASN A C 1
ATOM 1589 O O . ASN A 1 189 ? 64.341 7.953 -35.919 1.00 44.06 189 ASN A O 1
ATOM 1593 N N . THR A 1 190 ? 64.415 10.126 -35.386 1.00 50.69 190 THR A N 1
ATOM 1594 C CA . THR A 1 190 ? 64.905 10.625 -36.683 1.00 50.69 190 THR A CA 1
ATOM 1595 C C . THR A 1 190 ? 66.353 10.225 -36.994 1.00 50.69 190 THR A C 1
ATOM 1597 O O . THR A 1 190 ? 66.849 10.526 -38.073 1.00 50.69 190 THR A O 1
ATOM 1600 N N . ALA A 1 191 ? 67.030 9.508 -36.093 1.00 49.88 191 ALA A N 1
ATOM 1601 C CA . ALA A 1 191 ? 68.434 9.123 -36.236 1.00 49.88 191 ALA A CA 1
ATOM 1602 C C . ALA A 1 191 ? 68.687 7.870 -37.104 1.00 49.88 191 ALA A C 1
ATOM 1604 O O . ALA A 1 191 ? 69.843 7.526 -37.326 1.00 49.88 191 ALA A O 1
ATOM 1605 N N . ALA A 1 192 ? 67.655 7.175 -37.598 1.00 48.88 192 ALA A N 1
ATOM 1606 C CA . ALA A 1 192 ? 67.833 5.916 -38.338 1.00 48.88 192 ALA A CA 1
ATOM 1607 C C . ALA A 1 192 ? 66.938 5.795 -39.585 1.00 48.88 192 ALA A C 1
ATOM 1609 O O . ALA A 1 192 ? 66.379 4.735 -39.864 1.00 48.88 192 ALA A O 1
ATOM 1610 N N . LEU A 1 193 ? 66.781 6.880 -40.348 1.00 46.41 193 LEU A N 1
ATOM 1611 C CA . LEU A 1 193 ? 66.092 6.843 -41.641 1.00 46.41 193 LEU A CA 1
ATOM 1612 C C . LEU A 1 193 ? 67.066 6.495 -42.776 1.00 46.41 193 LEU A C 1
ATOM 1614 O O . LEU A 1 193 ? 67.450 7.352 -43.565 1.00 46.41 193 LEU A O 1
ATOM 1618 N N . THR A 1 194 ? 67.412 5.216 -42.906 1.00 50.69 194 THR A N 1
ATOM 1619 C CA . THR A 1 194 ? 67.644 4.629 -44.233 1.00 50.69 194 THR A CA 1
ATOM 1620 C C . THR A 1 194 ? 66.413 3.812 -44.596 1.00 50.69 194 THR A C 1
ATOM 1622 O O . THR A 1 194 ? 66.219 2.678 -44.164 1.00 50.69 194 THR A O 1
ATOM 1625 N N . TYR A 1 195 ? 65.526 4.439 -45.365 1.00 45.12 195 TYR A N 1
ATOM 1626 C CA . TYR A 1 195 ? 64.445 3.752 -46.055 1.00 45.12 195 TYR A CA 1
ATOM 1627 C C . TYR A 1 195 ? 64.890 3.507 -47.502 1.00 45.12 195 TYR A C 1
ATOM 1629 O O . TYR A 1 195 ? 65.360 4.453 -48.139 1.00 45.12 195 TYR A O 1
ATOM 1637 N N . PRO A 1 196 ? 64.747 2.289 -48.051 1.00 53.81 196 PRO A N 1
ATOM 1638 C CA . PRO A 1 196 ? 64.064 1.119 -47.492 1.00 53.81 196 PRO A CA 1
ATOM 1639 C C . PRO A 1 196 ? 64.924 0.285 -46.510 1.00 53.81 196 PRO A C 1
ATOM 1641 O O . PRO A 1 196 ? 66.151 0.301 -46.606 1.00 53.81 196 PRO A O 1
ATOM 1644 N N . PRO A 1 197 ? 64.299 -0.494 -45.600 1.00 49.72 197 PRO A N 1
ATOM 1645 C CA . PRO A 1 197 ? 65.004 -1.385 -44.677 1.00 49.72 197 PRO A CA 1
ATOM 1646 C C . PRO A 1 197 ? 65.864 -2.412 -45.427 1.00 49.72 197 PRO A C 1
ATOM 1648 O O . PRO A 1 197 ? 65.388 -3.068 -46.357 1.00 49.72 197 PRO A O 1
ATOM 1651 N N . VAL A 1 198 ? 67.111 -2.604 -44.983 1.00 52.72 198 VAL A N 1
ATOM 1652 C CA . VAL A 1 198 ? 68.110 -3.514 -45.591 1.00 52.72 198 VAL A CA 1
ATOM 1653 C C . VAL A 1 198 ? 67.590 -4.953 -45.750 1.00 52.72 198 VAL A C 1
ATOM 1655 O O . VAL A 1 198 ? 68.021 -5.687 -46.642 1.00 52.72 198 VAL A O 1
ATOM 1658 N N . GLU A 1 199 ? 66.612 -5.356 -44.940 1.00 56.19 199 GLU A N 1
ATOM 1659 C CA . GLU A 1 199 ? 66.006 -6.689 -44.977 1.00 56.19 199 GLU A CA 1
ATOM 1660 C C . GLU A 1 199 ? 65.203 -6.986 -46.256 1.00 56.19 199 GLU A C 1
ATOM 1662 O O . GLU A 1 199 ? 65.018 -8.154 -46.601 1.00 56.19 199 GLU A O 1
ATOM 1667 N N . LEU A 1 200 ? 64.799 -5.965 -47.023 1.00 47.62 200 LEU A N 1
ATOM 1668 C CA . LEU A 1 200 ? 64.087 -6.149 -48.294 1.00 47.62 200 LEU A CA 1
ATOM 1669 C C . LEU A 1 200 ? 65.012 -6.375 -49.505 1.00 47.62 200 LEU A C 1
ATOM 1671 O O . LEU A 1 200 ? 64.534 -6.783 -50.563 1.00 47.62 200 LEU A O 1
ATOM 1675 N N . ASN A 1 201 ? 66.333 -6.207 -49.361 1.00 47.91 201 ASN A N 1
ATOM 1676 C CA . ASN A 1 201 ? 67.291 -6.398 -50.462 1.00 47.91 201 ASN A CA 1
ATOM 1677 C C . ASN A 1 201 ? 67.814 -7.839 -50.614 1.00 47.91 201 ASN A C 1
ATOM 1679 O O . ASN A 1 201 ? 68.566 -8.119 -51.544 1.00 47.91 201 ASN A O 1
ATOM 1683 N N . LYS A 1 202 ? 67.411 -8.790 -49.758 1.00 49.59 202 LYS A N 1
ATOM 1684 C CA . LYS A 1 202 ? 67.926 -10.177 -49.801 1.00 49.59 202 LYS A CA 1
ATOM 1685 C C . LYS A 1 202 ? 67.101 -11.165 -50.644 1.00 49.59 202 LYS A C 1
ATOM 1687 O O . LYS A 1 202 ? 67.411 -12.352 -50.647 1.00 49.59 202 LYS A O 1
ATOM 1692 N N . LYS A 1 203 ? 66.071 -10.717 -51.378 1.00 50.19 203 LYS A N 1
ATOM 1693 C CA . LYS A 1 203 ? 65.197 -11.600 -52.190 1.00 50.19 203 LYS A CA 1
ATOM 1694 C C . LYS A 1 203 ? 65.143 -11.282 -53.691 1.00 50.19 203 LYS A C 1
ATOM 1696 O O . LYS A 1 203 ? 64.141 -11.565 -54.341 1.00 50.19 203 LYS A O 1
ATOM 1701 N N . LYS A 1 204 ? 66.216 -10.752 -54.281 1.00 47.62 204 LYS A N 1
ATOM 1702 C CA . LYS A 1 204 ? 66.369 -10.739 -55.745 1.00 47.62 204 LYS A CA 1
ATOM 1703 C C . LYS A 1 204 ? 67.781 -11.161 -56.131 1.00 47.62 204 LYS A C 1
ATOM 1705 O O . LYS A 1 204 ? 68.725 -10.423 -55.891 1.00 47.62 204 LYS A O 1
ATOM 1710 N N . GLY A 1 205 ? 67.895 -12.344 -56.734 1.00 44.22 205 GLY A N 1
ATOM 1711 C CA . GLY A 1 205 ? 69.095 -12.752 -57.466 1.00 44.22 205 GLY A CA 1
ATOM 1712 C C . GLY A 1 205 ? 69.663 -14.115 -57.086 1.00 44.22 205 GLY A C 1
ATOM 1713 O O . GLY A 1 205 ? 70.750 -14.163 -56.531 1.00 44.22 205 GLY A O 1
ATOM 1714 N N . LYS A 1 206 ? 68.956 -15.203 -57.426 1.00 39.97 206 LYS A N 1
ATOM 1715 C CA . LYS A 1 206 ? 69.559 -16.470 -57.891 1.00 39.97 206 LYS A CA 1
ATOM 1716 C C . LYS A 1 206 ? 68.587 -17.175 -58.850 1.00 39.97 206 LYS A C 1
ATOM 1718 O O . LYS A 1 206 ? 67.972 -18.165 -58.487 1.00 39.97 206 LYS A O 1
ATOM 1723 N N . ASN A 1 207 ? 68.444 -16.627 -60.055 1.00 38.75 207 ASN A N 1
ATOM 1724 C CA . ASN A 1 207 ? 68.158 -17.430 -61.244 1.00 38.75 207 ASN A CA 1
ATOM 1725 C C . ASN A 1 207 ? 69.447 -17.381 -62.065 1.00 38.75 207 ASN A C 1
ATOM 1727 O O . ASN A 1 207 ? 69.737 -16.353 -62.673 1.00 38.75 207 ASN A O 1
ATOM 1731 N N . ASN A 1 208 ? 70.243 -18.446 -61.992 1.00 38.53 208 ASN A N 1
ATOM 1732 C CA . ASN A 1 208 ? 71.328 -18.677 -62.936 1.00 38.53 208 ASN A CA 1
ATOM 1733 C C . ASN A 1 208 ? 70.757 -19.497 -64.097 1.00 38.53 208 ASN A C 1
ATOM 1735 O O . ASN A 1 208 ? 70.021 -20.456 -63.857 1.00 38.53 208 ASN A O 1
ATOM 1739 N N . PHE A 1 209 ? 71.080 -19.051 -65.312 1.00 39.72 209 PHE A N 1
ATOM 1740 C CA . PHE A 1 209 ? 71.133 -19.879 -66.514 1.00 39.72 209 PHE A CA 1
ATOM 1741 C C . PHE A 1 209 ? 72.079 -21.067 -66.313 1.00 39.72 209 PHE A C 1
ATOM 1743 O O . PHE A 1 209 ? 73.048 -20.912 -65.530 1.00 39.72 209 PHE A O 1
#

InterPro domains:
  IPR048998 STPR domain [PF21107] (67-140)

Foldseek 3Di:
DDDDDDDDPPDDPPPPPVVPDDPVRVVVVVVVVVVVVVVCVVVADPVRVVVVVVVVVVVLVPDDPVRVVVVVVVVVVVVVVCVVVADPVNVVVVVVVVVVVVVVCVVPADPVRVVVVVVVVVVVVVVCVVPDDPVNVVVVVVVVVVVVVVVVVVVVVVVCVVFPPDQPDQPPVPRDGHTPVRDDPDDPPPPDPPPPDPVVPPPDDPDDD

Radius of gyration: 44.12 Å; chains: 1; bounding box: 108×39×140 Å